Protein AF-A0A0D2NID3-F1 (afdb_monomer)

Mean predicted aligned error: 8.05 Å

Radius of gyration: 22.93 Å; Cα contacts (8 Å, |Δi|>4): 732; chains: 1; bounding box: 63×43×61 Å

Secondary structure (DSSP, 8-state):
-EEEEEET--HHHHHHHHHS--TTEEEEEEE-----TT-SS-HHHHHTT-GGGGG-SEEEEES-EE-TTTTHHHHHH--TT--EEEEESPEETTS-------S-------S-TT-TT-PPPPPPPPPP-SSPPPP---TT--EEEEES-SS--HHHHHHHHHHHHS------------TT-----------EEEEE--EETTEEPPHHHHHHHHHHHHHS--TT--EEEE-SS--HHHHHHHHH-TTGGG--EEE--S-TTTT-SS--HHHHHHHHS--TT--EEE-TT-TT--HHHHHHHHT-TTGGG-SEEE-TT--HHHHHHHHTSHHHHHHHHTS--EEE--

Foldseek 3Di:
DDEDEDEQQELVNLLLVLLDDPQPYAYYAYEQPDPPLPDPDFSLLNNLSRPNQLRHQEYAAENGAAELCRCLSLQVNANANHAYYHYYQYHHSPDPPDDPPPDDDPDDDDDPPVRPDGDRDDDDDDDDPDDDRQQRAHQNHAYDHDENAQNQALVNVCSPCVNQQDFPPPPCPDDDDDPPCPPPGPHRNHAEDAAYNHAHPNAFHALVSVLVSLQSQLNGRNQNHAYDAHETNDALSSLQSLLNRPNQLNHAEYHHEHAQRYQQPVDCVSLLSNLPRNVVNYAEYHHALNQRRALSSLLSNLNRPCLLRHLEYEQENYHPSSVVNSCVHPSVVSNVVVVRYDYHYD

Nearest PDB structures (foldseek):
  8iai-assembly1_Y  TM=4.877E-01  e=8.163E-03  Sus scrofa
  3ogm-assembly8_H  TM=2.886E-01  e=1.554E-04  Arabidopsis thaliana
  8f8t-assembly1_T  TM=5.006E-01  e=1.042E-01  Homo sapiens
  3v44-assembly1_A  TM=4.118E-01  e=2.136E-02  Danio rerio
  4pki-assembly1_G  TM=5.460E-01  e=1.002E+00  Homo sapiens

pLDDT: mean 83.17, std 18.06, range [33.69, 98.5]

Structure (mmCIF, N/CA/C/O backbone):
data_AF-A0A0D2NID3-F1
#
_entry.id   AF-A0A0D2NID3-F1
#
loop_
_atom_site.group_PDB
_atom_site.id
_atom_site.type_symbol
_atom_site.label_atom_id
_atom_site.label_alt_id
_atom_site.label_comp_id
_atom_site.label_asym_id
_atom_site.label_entity_id
_atom_site.label_seq_id
_atom_site.pdbx_PDB_ins_code
_atom_site.Cartn_x
_atom_site.Cartn_y
_atom_site.Cartn_z
_atom_site.occupancy
_atom_site.B_iso_or_equiv
_atom_site.auth_seq_id
_atom_site.auth_comp_id
_atom_site.auth_asym_id
_atom_site.auth_atom_id
_atom_site.pdbx_PDB_model_num
ATOM 1 N N . MET A 1 1 ? -16.371 -15.429 16.703 1.00 70.19 1 MET A N 1
ATOM 2 C CA . MET A 1 1 ? -15.833 -14.211 16.074 1.00 70.19 1 MET A CA 1
ATOM 3 C C . MET A 1 1 ? -17.017 -13.513 15.429 1.00 70.19 1 MET A C 1
ATOM 5 O O . MET A 1 1 ? -17.643 -14.131 14.578 1.00 70.19 1 MET A O 1
ATOM 9 N N . GLN A 1 2 ? -17.439 -12.353 15.937 1.00 91.38 2 GLN A N 1
ATOM 10 C CA . GLN A 1 2 ? -18.594 -11.637 15.389 1.00 91.38 2 GLN A CA 1
ATOM 11 C C . GLN A 1 2 ? -18.098 -10.499 14.495 1.00 91.38 2 GLN A C 1
ATOM 13 O O . GLN A 1 2 ? -17.212 -9.739 14.894 1.00 91.38 2 GLN A O 1
ATOM 18 N N . GLU A 1 3 ? -18.669 -10.406 13.297 1.00 95.25 3 GLU A N 1
ATOM 19 C CA . GLU A 1 3 ? -18.428 -9.323 12.344 1.00 95.25 3 GLU A CA 1
ATOM 20 C C . GLU A 1 3 ? -19.670 -8.436 12.277 1.00 95.25 3 GLU A C 1
ATOM 22 O O . GLU A 1 3 ? -20.796 -8.940 12.274 1.00 95.25 3 GLU A O 1
ATOM 27 N N . LEU A 1 4 ? -19.469 -7.121 12.232 1.00 95.00 4 LEU A N 1
ATOM 28 C CA . LEU A 1 4 ? -20.547 -6.151 12.089 1.00 95.00 4 LEU A CA 1
ATOM 29 C C . LEU A 1 4 ? -20.204 -5.173 10.969 1.00 95.00 4 LEU A C 1
ATOM 31 O O . LEU A 1 4 ? -19.210 -4.453 11.053 1.00 95.00 4 LEU A O 1
ATOM 35 N N . ALA A 1 5 ? -21.041 -5.148 9.935 1.00 95.56 5 ALA A N 1
ATOM 36 C CA . ALA A 1 5 ? -20.947 -4.205 8.829 1.00 95.56 5 ALA A CA 1
ATOM 37 C C . ALA A 1 5 ? -22.127 -3.233 8.889 1.00 95.56 5 ALA A C 1
ATOM 39 O O . ALA A 1 5 ? -23.284 -3.652 8.917 1.00 95.56 5 ALA A O 1
ATOM 40 N N . LEU A 1 6 ? -21.828 -1.937 8.929 1.00 92.38 6 LEU A N 1
ATOM 41 C CA . LEU A 1 6 ? -22.805 -0.870 9.129 1.00 92.38 6 LEU A CA 1
ATOM 42 C C . LEU A 1 6 ? -22.713 0.140 7.982 1.00 92.38 6 LEU A C 1
ATOM 44 O O . LEU A 1 6 ? -21.928 1.094 8.051 1.00 92.38 6 LEU A O 1
ATOM 48 N N . PRO A 1 7 ? -23.489 -0.064 6.904 1.00 92.25 7 PRO A N 1
ATOM 49 C CA . PRO A 1 7 ? -23.600 0.921 5.845 1.00 92.25 7 PRO A CA 1
ATOM 50 C C . PRO A 1 7 ? -24.470 2.099 6.288 1.00 92.25 7 PRO A C 1
ATOM 52 O O . PRO A 1 7 ? -25.514 1.913 6.908 1.00 92.25 7 PRO A O 1
ATOM 55 N N . ASN A 1 8 ? -24.077 3.311 5.898 1.00 89.19 8 ASN A N 1
ATOM 56 C CA . ASN A 1 8 ? -24.834 4.548 6.111 1.00 89.19 8 ASN A CA 1
ATOM 57 C C . ASN A 1 8 ? -25.148 4.862 7.586 1.00 89.19 8 ASN A C 1
ATOM 59 O O . ASN A 1 8 ? -26.200 5.432 7.870 1.00 89.19 8 ASN A O 1
ATOM 63 N N . LEU A 1 9 ? -24.243 4.516 8.509 1.00 89.56 9 LEU A N 1
ATOM 64 C CA . LEU A 1 9 ? -24.408 4.820 9.933 1.00 89.56 9 LEU A CA 1
ATOM 65 C C . LEU A 1 9 ? -24.638 6.326 10.134 1.00 89.56 9 LEU A C 1
ATOM 67 O O . LEU A 1 9 ? -23.860 7.143 9.634 1.00 89.56 9 LEU A O 1
ATOM 71 N N . THR A 1 10 ? -25.699 6.698 10.847 1.00 88.62 10 THR A N 1
ATOM 72 C CA . THR A 1 10 ? -25.921 8.090 11.257 1.00 88.62 10 THR A CA 1
ATOM 73 C C . THR A 1 10 ? -25.175 8.391 12.566 1.00 88.62 10 THR A C 1
ATOM 75 O O . THR A 1 10 ? -24.749 7.463 13.256 1.00 88.62 10 THR A O 1
ATOM 78 N N . PRO A 1 11 ? -24.983 9.669 12.942 1.00 87.25 11 PRO A N 1
ATOM 79 C CA . PRO A 1 11 ? -24.431 10.014 14.254 1.00 87.25 11 PRO A CA 1
ATOM 80 C C . PRO A 1 11 ? -25.217 9.399 15.424 1.00 87.25 11 PRO A C 1
ATOM 82 O O . PRO A 1 11 ? -24.606 8.828 16.323 1.00 87.25 11 PRO A O 1
ATOM 85 N N . ASP A 1 12 ? -26.551 9.419 15.367 1.00 88.44 12 ASP A N 1
ATOM 86 C CA . ASP A 1 12 ? -27.414 8.863 16.419 1.00 88.44 12 ASP A CA 1
ATOM 87 C C . ASP A 1 12 ? -27.266 7.330 16.524 1.00 88.44 12 ASP A C 1
ATOM 89 O O . ASP A 1 12 ? -27.227 6.761 17.622 1.00 88.44 12 ASP A O 1
ATOM 93 N N . ASP A 1 13 ? -27.108 6.645 15.384 1.00 91.00 13 ASP A N 1
ATOM 94 C CA . ASP A 1 13 ? -26.799 5.211 15.367 1.00 91.00 13 ASP A CA 1
ATOM 95 C C . ASP A 1 13 ? -25.408 4.933 15.950 1.00 91.00 13 ASP A C 1
ATOM 97 O O . ASP A 1 13 ? -25.215 3.927 16.629 1.00 91.00 13 ASP A O 1
ATOM 101 N N . ALA A 1 14 ? -24.429 5.809 15.699 1.00 90.75 14 ALA A N 1
ATOM 102 C CA . ALA A 1 14 ? -23.076 5.671 16.228 1.00 90.75 14 ALA A CA 1
ATOM 103 C C . ALA A 1 14 ? -23.031 5.845 17.752 1.00 90.75 14 ALA A C 1
ATOM 105 O O . ALA A 1 14 ? -22.338 5.079 18.420 1.00 90.75 14 ALA A O 1
ATOM 106 N N . GLU A 1 15 ? -23.789 6.794 18.307 1.00 90.88 15 GLU A N 1
ATOM 107 C CA . GLU A 1 15 ? -23.961 6.936 19.760 1.00 90.88 15 GLU A CA 1
ATOM 108 C C . GLU A 1 15 ? -24.624 5.696 20.363 1.00 90.88 15 GLU A C 1
ATOM 110 O O . GLU A 1 15 ? -24.127 5.126 21.337 1.00 90.88 15 GLU A O 1
ATOM 115 N N . SER A 1 16 ? -25.705 5.228 19.734 1.00 92.62 16 SER A N 1
ATOM 116 C CA . SER A 1 16 ? -26.412 4.018 20.157 1.00 92.62 16 SER A CA 1
ATOM 117 C C . SER A 1 16 ? -25.491 2.797 20.122 1.00 92.62 16 SER A C 1
ATOM 119 O O . SER A 1 16 ? -25.448 2.022 21.076 1.00 92.62 16 SER A O 1
ATOM 121 N N . LEU A 1 17 ? -24.698 2.650 19.059 1.00 93.38 17 LEU A N 1
ATOM 122 C CA . LEU A 1 17 ? -23.723 1.576 18.894 1.00 93.38 17 LEU A CA 1
ATOM 123 C C . LEU A 1 17 ? -22.599 1.652 19.935 1.00 93.38 17 LEU A C 1
ATOM 125 O O . LEU A 1 17 ? -22.194 0.623 20.478 1.00 93.38 17 LEU A O 1
ATOM 129 N N . ALA A 1 18 ? -22.103 2.854 20.234 1.00 93.25 18 ALA A N 1
ATOM 130 C CA . ALA A 1 18 ? -21.072 3.058 21.247 1.00 93.25 18 ALA A CA 1
ATOM 131 C C . ALA A 1 18 ? -21.560 2.668 22.652 1.00 93.25 18 ALA A C 1
ATOM 133 O O . ALA A 1 18 ? -20.775 2.157 23.454 1.00 93.25 18 ALA A O 1
ATOM 134 N N . ALA A 1 19 ? -22.857 2.844 22.927 1.00 93.81 19 ALA A N 1
ATOM 135 C CA . ALA A 1 19 ? -23.488 2.448 24.183 1.00 93.81 19 ALA A CA 1
ATOM 136 C C . ALA A 1 19 ? -23.680 0.925 24.328 1.00 93.81 19 ALA A C 1
ATOM 138 O O . ALA A 1 19 ? -23.801 0.423 25.450 1.00 93.81 19 ALA A O 1
ATOM 139 N N . LEU A 1 20 ? -23.707 0.169 23.222 1.00 93.75 20 LEU A N 1
ATOM 140 C CA . LEU A 1 20 ? -23.895 -1.280 23.273 1.00 93.75 20 LEU A CA 1
ATOM 141 C C . LEU A 1 20 ? -22.697 -1.995 23.899 1.00 93.75 20 LEU A C 1
ATOM 143 O O . LEU A 1 20 ? -21.536 -1.679 23.649 1.00 93.75 20 LEU A O 1
ATOM 147 N N . GLN A 1 21 ? -22.984 -3.056 24.650 1.00 93.50 21 GLN A N 1
ATOM 148 C CA . GLN A 1 21 ? -21.977 -4.013 25.094 1.00 93.50 21 GLN A CA 1
ATOM 149 C C . GLN A 1 21 ? -21.837 -5.110 24.040 1.00 93.50 21 GLN A C 1
ATOM 151 O O . GLN A 1 21 ? -22.650 -6.030 23.978 1.00 93.50 21 GLN A O 1
ATOM 156 N N . LEU A 1 22 ? -20.793 -5.018 23.215 1.00 93.81 22 LEU A N 1
ATOM 157 C CA . LEU A 1 22 ? -20.490 -5.981 22.152 1.00 93.81 22 LEU A CA 1
ATOM 158 C C . LEU A 1 22 ? -19.197 -6.757 22.476 1.00 93.81 22 LEU A C 1
ATOM 160 O O . LEU A 1 22 ? -18.183 -6.585 21.801 1.00 93.81 22 LEU A O 1
ATOM 164 N N . PRO A 1 23 ? -19.174 -7.604 23.526 1.00 91.06 23 PRO A N 1
ATOM 165 C CA . PRO A 1 23 ? -17.935 -8.184 24.055 1.00 91.06 23 PRO A CA 1
ATOM 166 C C . PRO A 1 23 ? -17.228 -9.157 23.104 1.00 91.06 23 PRO A C 1
ATOM 168 O O . PRO A 1 23 ? -16.052 -9.444 23.328 1.00 91.06 23 PRO A O 1
ATOM 171 N N . VAL A 1 24 ? -17.939 -9.669 22.095 1.00 93.44 24 VAL A N 1
ATOM 172 C CA . VAL A 1 24 ? -17.463 -10.660 21.114 1.00 93.44 24 VAL A CA 1
ATOM 173 C C . VAL A 1 24 ? -17.208 -10.063 19.723 1.00 93.44 24 VAL A C 1
ATOM 175 O O . VAL A 1 24 ? -16.857 -10.804 18.799 1.00 93.44 24 VAL A O 1
ATOM 178 N N . LEU A 1 25 ? -17.400 -8.747 19.559 1.00 96.25 25 LEU A N 1
ATOM 179 C CA . LEU A 1 25 ? -17.157 -8.062 18.295 1.00 96.25 25 LEU A CA 1
ATOM 180 C C . LEU A 1 25 ? -15.651 -7.948 18.053 1.00 96.25 25 LEU A C 1
ATOM 182 O O . LEU A 1 25 ? -14.931 -7.328 18.831 1.00 96.25 25 LEU A O 1
ATOM 186 N N . SER A 1 26 ? -15.189 -8.548 16.963 1.00 96.88 26 SER A N 1
ATOM 187 C CA . SER A 1 26 ? -13.773 -8.568 16.578 1.00 96.88 26 SER A CA 1
ATOM 188 C C . SER A 1 26 ? -13.507 -7.806 15.287 1.00 96.88 26 SER A C 1
ATOM 190 O O . SER A 1 26 ? -12.376 -7.387 15.059 1.00 96.88 26 SER A O 1
ATOM 192 N N . LYS A 1 27 ? -14.526 -7.626 14.442 1.00 97.62 27 LYS A N 1
ATOM 193 C CA . LYS A 1 27 ? -14.409 -6.926 13.165 1.00 97.62 27 LYS A CA 1
ATOM 194 C C . LYS A 1 27 ? -15.548 -5.936 12.992 1.00 97.62 27 LYS A C 1
ATOM 196 O O . LYS A 1 27 ? -16.714 -6.312 13.112 1.00 97.62 27 LYS A O 1
ATOM 201 N N . LEU A 1 28 ? -15.192 -4.694 12.694 1.00 96.50 28 LEU A N 1
ATOM 202 C CA . LEU A 1 28 ? -16.134 -3.618 12.419 1.00 96.50 28 LEU A CA 1
ATOM 203 C C . LEU A 1 28 ? -15.858 -3.035 11.036 1.00 96.50 28 LEU A C 1
ATOM 205 O O . LEU A 1 28 ? -14.744 -2.597 10.755 1.00 96.50 28 LEU A O 1
ATOM 209 N N . GLU A 1 29 ? -16.889 -2.983 10.202 1.00 96.31 29 GLU A N 1
ATOM 210 C CA . GLU A 1 29 ? -16.853 -2.309 8.910 1.00 96.31 29 GLU A CA 1
ATOM 211 C C . GLU A 1 29 ? -17.848 -1.149 8.894 1.00 96.31 29 GLU A C 1
ATOM 213 O O . GLU A 1 29 ? -19.059 -1.328 9.023 1.00 96.31 29 GLU A O 1
ATOM 218 N N . LEU A 1 30 ? -17.319 0.056 8.723 1.00 94.12 30 LEU A N 1
ATOM 219 C CA . LEU A 1 30 ? -18.069 1.290 8.566 1.00 94.12 30 LEU A CA 1
ATOM 220 C C . LEU A 1 30 ? -18.007 1.686 7.097 1.00 94.12 30 LEU A C 1
ATOM 222 O O . LEU A 1 30 ? -16.918 1.924 6.571 1.00 94.12 30 LEU A O 1
ATOM 226 N N . SER A 1 31 ? -19.159 1.773 6.434 1.00 92.38 31 SER A N 1
ATOM 227 C CA . SER A 1 31 ? -19.210 2.198 5.035 1.00 92.38 31 SER A CA 1
ATOM 228 C C . SER A 1 31 ? -20.175 3.357 4.812 1.00 92.38 31 SER A C 1
ATOM 230 O O . SER A 1 31 ? -21.283 3.377 5.346 1.00 92.38 31 SER A O 1
ATOM 232 N N . ARG A 1 32 ? -19.749 4.337 4.005 1.00 86.88 32 ARG A N 1
ATOM 233 C CA . ARG A 1 32 ? -20.560 5.486 3.561 1.00 86.88 32 ARG A CA 1
ATOM 234 C C . ARG A 1 32 ? -21.268 6.202 4.707 1.00 86.88 32 ARG A C 1
ATOM 236 O O . ARG A 1 32 ? -22.436 6.569 4.603 1.00 86.88 32 ARG A O 1
ATOM 243 N N . VAL A 1 33 ? -20.561 6.384 5.816 1.00 79.00 33 VAL A N 1
ATOM 244 C CA . VAL A 1 33 ? -21.083 7.098 6.977 1.00 79.00 33 VAL A CA 1
ATOM 245 C C . VAL A 1 33 ? -21.345 8.544 6.569 1.00 79.00 33 VAL A C 1
ATOM 247 O O . VAL A 1 33 ? -20.418 9.341 6.379 1.00 79.00 33 VAL A O 1
ATOM 250 N N . ARG A 1 34 ? -22.625 8.867 6.364 1.00 68.38 34 ARG A N 1
ATOM 251 C CA . ARG A 1 34 ? -23.048 10.185 5.904 1.00 68.38 34 ARG A CA 1
ATOM 252 C C . ARG A 1 34 ? -22.861 11.153 7.062 1.00 68.38 34 ARG A C 1
ATOM 254 O O . ARG A 1 34 ? -23.612 11.129 8.032 1.00 68.38 34 ARG A O 1
ATOM 261 N N . HIS A 1 35 ? -21.887 12.049 6.940 1.00 65.56 35 HIS A N 1
ATOM 262 C CA . HIS A 1 35 ? -21.875 13.231 7.787 1.00 65.56 35 HIS A CA 1
ATOM 263 C C . HIS A 1 35 ? -23.112 14.061 7.444 1.00 65.56 35 HIS A C 1
ATOM 265 O O . HIS A 1 35 ? -23.203 14.662 6.369 1.00 65.56 35 HIS A O 1
ATOM 271 N N . ALA A 1 36 ? -24.078 14.111 8.358 1.00 55.97 36 ALA A N 1
ATOM 272 C CA . ALA A 1 36 ? -25.057 15.179 8.327 1.00 55.97 36 ALA A CA 1
ATOM 273 C C . ALA A 1 36 ? -24.267 16.492 8.446 1.00 55.97 36 ALA A C 1
ATOM 275 O O . ALA A 1 36 ? -23.468 16.651 9.368 1.00 55.97 36 ALA A O 1
ATOM 276 N N . ARG A 1 37 ? -24.458 17.409 7.484 1.00 56.94 37 ARG A N 1
ATOM 277 C CA . ARG A 1 37 ? -23.687 18.661 7.288 1.00 56.94 37 ARG A CA 1
ATOM 278 C C . ARG A 1 37 ? -23.521 19.545 8.537 1.00 56.94 37 ARG A C 1
ATOM 280 O O . ARG A 1 37 ? -22.783 20.522 8.489 1.00 56.94 37 ARG A O 1
ATOM 287 N N . TYR A 1 38 ? -24.219 19.228 9.620 1.00 54.59 38 TYR A N 1
ATOM 288 C CA . TYR A 1 38 ? -24.315 20.010 10.843 1.00 54.59 38 TYR A CA 1
ATOM 289 C C . TYR A 1 38 ? -23.619 19.375 12.055 1.00 54.59 38 TYR A C 1
ATOM 291 O O . TYR A 1 38 ? -23.501 20.042 13.081 1.00 54.59 38 TYR A O 1
ATOM 299 N N . TYR A 1 39 ? -23.127 18.136 11.962 1.00 59.25 39 TYR A N 1
ATOM 300 C CA . TYR A 1 39 ? -22.452 17.494 13.092 1.00 59.25 39 TYR A CA 1
ATOM 301 C C . TYR A 1 39 ? -20.966 17.838 13.102 1.00 59.25 39 TYR A C 1
ATOM 303 O O . TYR A 1 39 ? -20.235 17.563 12.148 1.00 59.25 39 TYR A O 1
ATOM 311 N N . LYS A 1 40 ? -20.538 18.461 14.205 1.00 66.69 40 LYS A N 1
ATOM 312 C CA . LYS A 1 40 ? -19.135 18.799 14.480 1.00 66.69 40 LYS A CA 1
ATOM 313 C C . LYS A 1 40 ? -18.284 17.567 14.780 1.00 66.69 40 LYS A C 1
ATOM 315 O O . LYS A 1 40 ? -17.073 17.623 14.587 1.00 66.69 40 LYS A O 1
ATOM 320 N N . ASP A 1 41 ? -18.909 16.482 15.225 1.00 68.62 41 ASP A N 1
ATOM 321 C CA . ASP A 1 41 ? -18.220 15.261 15.619 1.00 68.62 41 ASP A CA 1
ATOM 322 C C . ASP A 1 41 ? -18.307 14.207 14.523 1.00 68.62 41 ASP A C 1
ATOM 324 O O . ASP A 1 41 ? -19.363 13.979 13.930 1.00 68.62 41 ASP A O 1
ATOM 328 N N . SER A 1 42 ? -17.172 13.572 14.227 1.00 79.00 42 SER A N 1
ATOM 329 C CA . SER A 1 42 ? -17.166 12.400 13.364 1.00 79.00 42 SER A CA 1
ATOM 330 C C . SER A 1 42 ? -17.754 11.210 14.086 1.00 79.00 42 SER A C 1
ATOM 332 O O . SER A 1 42 ? -17.578 11.043 15.289 1.00 79.00 42 SER A O 1
ATOM 334 N N . VAL A 1 43 ? -18.376 10.313 13.329 1.00 84.75 43 VAL A N 1
ATOM 335 C CA . VAL A 1 43 ? -18.775 8.999 13.845 1.00 84.75 43 VAL A CA 1
ATOM 336 C C . VAL A 1 43 ? -17.602 8.281 14.508 1.00 84.75 43 VAL A C 1
ATOM 338 O O . VAL A 1 43 ? -17.787 7.670 15.551 1.00 84.75 43 VAL A O 1
ATOM 341 N N . LEU A 1 44 ? -16.374 8.427 13.994 1.00 85.81 44 LEU A N 1
ATOM 342 C CA . LEU A 1 44 ? -15.196 7.910 14.694 1.00 85.81 44 LEU A CA 1
ATOM 343 C C . LEU A 1 44 ? -15.034 8.510 16.094 1.00 85.81 44 LEU A C 1
ATOM 345 O O . LEU A 1 44 ? -14.778 7.756 17.023 1.00 85.81 44 LEU A O 1
ATOM 349 N N . ARG A 1 45 ? -15.218 9.825 16.277 1.00 87.69 45 ARG A N 1
ATOM 350 C CA . ARG A 1 45 ? -15.173 10.469 17.604 1.00 87.69 45 ARG A CA 1
ATOM 351 C C . ARG A 1 45 ? -16.269 9.987 18.557 1.00 87.69 45 ARG A C 1
ATOM 353 O O . ARG A 1 45 ? -16.055 9.989 19.763 1.00 87.69 45 ARG A O 1
ATOM 360 N N . LEU A 1 46 ? -17.412 9.551 18.041 1.00 88.50 46 LEU A N 1
ATOM 361 C CA . LEU A 1 46 ? -18.460 8.948 18.866 1.00 88.50 46 LEU A CA 1
ATOM 362 C C . LEU A 1 46 ? -18.074 7.514 19.257 1.00 88.50 46 LEU A C 1
ATOM 364 O O . LEU A 1 46 ? -18.116 7.146 20.432 1.00 88.50 46 LEU A O 1
ATOM 368 N N . LEU A 1 47 ? -17.590 6.727 18.293 1.00 90.75 47 LEU A N 1
ATOM 369 C CA . LEU A 1 47 ? -17.221 5.323 18.493 1.00 90.75 47 LEU A CA 1
ATOM 370 C C . LEU A 1 47 ? -15.980 5.118 19.364 1.00 90.75 47 LEU A C 1
ATOM 372 O O . LEU A 1 47 ? -15.860 4.077 20.001 1.00 90.75 47 LEU A O 1
ATOM 376 N N . VAL A 1 48 ? -15.069 6.089 19.450 1.00 90.94 48 VAL A N 1
ATOM 377 C CA . VAL A 1 48 ? -13.891 5.995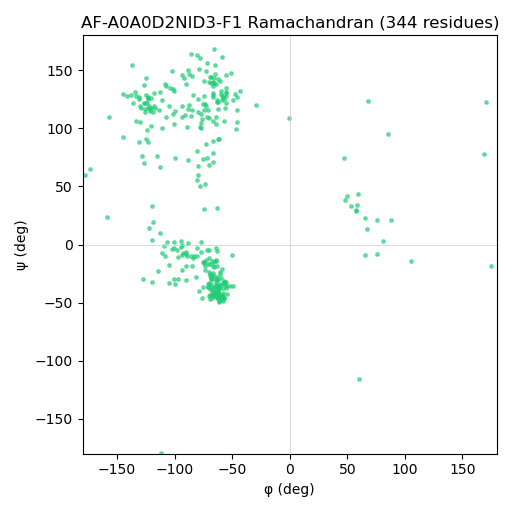 20.337 1.00 90.94 48 VAL A CA 1
ATOM 378 C C . VAL A 1 48 ? -14.251 5.918 21.822 1.00 90.94 48 VAL A C 1
ATOM 380 O O . VAL A 1 48 ? -13.442 5.456 22.622 1.00 90.94 48 VAL A O 1
ATOM 383 N N . SER A 1 49 ? -15.471 6.308 22.201 1.00 90.62 49 SER A N 1
ATOM 384 C CA . SER A 1 49 ? -15.977 6.120 23.566 1.00 90.62 49 SER A CA 1
ATOM 385 C C . SER A 1 49 ? -16.366 4.667 23.876 1.00 90.62 49 SER A C 1
ATOM 387 O O . SER A 1 49 ? -16.514 4.304 25.044 1.00 90.62 49 SER A O 1
ATOM 389 N N . ALA A 1 50 ? -16.501 3.819 22.852 1.00 93.75 50 ALA A N 1
ATOM 390 C CA . ALA A 1 50 ? -17.013 2.469 22.989 1.00 93.75 50 ALA A CA 1
ATOM 391 C C . ALA A 1 50 ? -15.967 1.515 23.610 1.00 93.75 50 ALA A C 1
ATOM 393 O O . ALA A 1 50 ? -14.908 1.283 23.016 1.00 93.75 50 ALA A O 1
ATOM 394 N N . PRO A 1 51 ? -16.244 0.875 24.766 1.00 93.44 51 PRO A N 1
ATOM 395 C CA . PRO A 1 51 ? -15.270 0.006 25.437 1.00 93.44 51 PRO A CA 1
ATOM 396 C C . PRO A 1 51 ? -14.847 -1.212 24.607 1.00 93.44 51 PRO A C 1
ATOM 398 O O . PRO A 1 51 ? -13.726 -1.707 24.741 1.00 93.44 51 PRO A O 1
ATOM 401 N N . TRP A 1 52 ? -15.742 -1.702 23.745 1.00 95.19 52 TRP A N 1
ATOM 402 C CA . TRP A 1 52 ? -15.489 -2.853 22.880 1.00 95.19 52 TRP A CA 1
ATOM 403 C C . TRP A 1 52 ? -14.497 -2.548 21.748 1.00 95.19 52 TRP A C 1
ATOM 405 O O . TRP A 1 52 ? -13.906 -3.483 21.214 1.00 95.19 52 TRP A O 1
ATOM 415 N N . LEU A 1 53 ? -14.226 -1.273 21.432 1.00 95.31 53 LEU A N 1
ATOM 416 C CA . LEU A 1 53 ? -13.286 -0.891 20.370 1.00 95.31 53 LEU A CA 1
ATOM 417 C C . LEU A 1 53 ? -11.863 -1.406 20.650 1.00 95.31 53 LEU A C 1
ATOM 419 O O . LEU A 1 53 ? -11.168 -1.841 19.738 1.00 95.31 53 LEU A O 1
ATOM 423 N N . LYS A 1 54 ? -11.465 -1.469 21.929 1.00 95.06 54 LYS A N 1
ATOM 424 C CA . LYS A 1 54 ? -10.161 -2.000 22.376 1.00 95.06 54 LYS A CA 1
ATOM 425 C C . LYS A 1 54 ? -9.963 -3.492 22.085 1.00 95.06 54 LYS A C 1
ATOM 427 O O . LYS A 1 54 ? -8.846 -3.988 22.210 1.00 95.06 54 LYS A O 1
ATOM 432 N N . ARG A 1 55 ? -11.041 -4.210 21.750 1.00 95.56 55 ARG A N 1
ATOM 433 C CA . ARG A 1 55 ? -11.041 -5.647 21.441 1.00 95.56 55 ARG A CA 1
ATOM 434 C C . ARG A 1 55 ? -11.123 -5.947 19.945 1.00 95.56 55 ARG A C 1
ATOM 436 O O . ARG A 1 55 ? -11.090 -7.117 19.560 1.00 95.56 55 ARG A O 1
ATOM 443 N N . LEU A 1 56 ? -11.255 -4.918 19.110 1.00 96.88 56 LEU A N 1
ATOM 444 C CA . LEU A 1 56 ? -11.283 -5.101 17.667 1.00 96.88 56 LEU A CA 1
ATOM 445 C C . LEU A 1 56 ? -9.929 -5.594 17.164 1.00 96.88 56 LEU A C 1
ATOM 447 O O . LEU A 1 56 ? -8.889 -5.070 17.547 1.00 96.88 56 LEU A O 1
ATOM 451 N N . HIS A 1 57 ? -9.998 -6.572 16.268 1.00 97.38 57 HIS A N 1
ATOM 452 C CA . HIS A 1 57 ? -8.872 -7.108 15.512 1.00 97.38 57 HIS A CA 1
ATOM 453 C C . HIS A 1 57 ? -8.842 -6.534 14.093 1.00 97.38 57 HIS A C 1
ATOM 455 O O . HIS A 1 57 ? -7.770 -6.358 13.530 1.00 97.38 57 HIS A O 1
ATOM 461 N N . SER A 1 58 ? -10.003 -6.193 13.525 1.00 97.75 58 SER A N 1
ATOM 462 C CA . SER A 1 58 ? -10.106 -5.595 12.192 1.00 97.75 58 SER A CA 1
ATOM 463 C C . SER A 1 58 ? -11.068 -4.407 12.201 1.00 97.75 58 SER A C 1
ATOM 465 O O . SER A 1 58 ? -12.183 -4.488 12.728 1.00 97.75 58 SER A O 1
ATOM 467 N N . LEU A 1 59 ? -10.622 -3.287 11.635 1.00 96.69 59 LEU A N 1
ATOM 468 C CA . LEU A 1 59 ? -11.409 -2.071 11.466 1.00 96.69 59 LEU A CA 1
ATOM 469 C C . LEU A 1 59 ? -11.316 -1.609 10.014 1.00 96.69 59 LEU A C 1
ATOM 471 O O . LEU A 1 59 ? -10.243 -1.238 9.539 1.00 96.69 59 LEU A O 1
ATOM 475 N N . ALA A 1 60 ? -12.456 -1.587 9.331 1.00 96.56 60 ALA A N 1
ATOM 476 C CA . ALA A 1 60 ? -12.583 -1.068 7.980 1.00 96.56 60 ALA A CA 1
ATOM 477 C C . ALA A 1 60 ? -13.445 0.200 7.965 1.00 96.56 60 ALA A C 1
ATOM 479 O O . ALA A 1 60 ? -14.535 0.236 8.529 1.00 96.56 60 ALA A O 1
ATOM 480 N N . ILE A 1 61 ? -12.954 1.247 7.310 1.00 94.25 61 ILE A N 1
ATOM 481 C CA . ILE A 1 61 ? -13.582 2.562 7.189 1.00 94.25 61 ILE A CA 1
ATOM 482 C C . ILE A 1 61 ? -13.573 2.918 5.703 1.00 94.25 61 ILE A C 1
ATOM 484 O O . ILE A 1 61 ? -12.529 3.243 5.149 1.00 94.25 61 ILE A O 1
ATOM 488 N N . THR A 1 62 ? -14.721 2.833 5.037 1.00 93.75 62 THR A N 1
ATOM 489 C CA . THR A 1 62 ? -14.821 3.023 3.582 1.00 93.75 62 THR A CA 1
ATOM 490 C C . THR A 1 62 ? -15.810 4.126 3.239 1.00 93.75 62 THR A C 1
ATOM 492 O O . THR A 1 62 ? -16.966 4.066 3.648 1.00 93.75 62 THR A O 1
ATOM 495 N N . GLY A 1 63 ? -15.412 5.125 2.453 1.00 89.06 63 GLY A N 1
ATOM 496 C CA . GLY A 1 63 ? -16.335 6.187 2.035 1.00 89.06 63 GLY A CA 1
ATOM 497 C C . GLY A 1 63 ? -16.825 7.052 3.201 1.00 89.06 63 GLY A C 1
ATOM 498 O O . GLY A 1 63 ? -17.916 7.619 3.137 1.00 89.06 63 GLY A O 1
ATOM 499 N N . CYS A 1 64 ? -16.081 7.091 4.308 1.00 88.31 64 CYS A N 1
ATOM 500 C CA . CYS A 1 64 ? -16.431 7.887 5.478 1.00 88.31 64 CYS A CA 1
ATOM 501 C C . CYS A 1 64 ? -15.774 9.262 5.380 1.00 88.31 64 CYS A C 1
ATOM 503 O O . CYS A 1 64 ? -14.630 9.399 4.946 1.00 88.31 64 CYS A O 1
ATOM 505 N N . VAL A 1 65 ? -16.480 10.297 5.827 1.00 86.19 65 VAL A N 1
ATOM 506 C CA . VAL A 1 65 ? -15.874 11.623 5.949 1.00 86.19 65 VAL A CA 1
ATOM 507 C C . VAL A 1 65 ? -15.057 11.654 7.235 1.00 86.19 65 VAL A C 1
ATOM 509 O O . VAL A 1 65 ? -15.608 11.556 8.331 1.00 86.19 65 VAL A O 1
ATOM 512 N N . LEU A 1 66 ? -13.738 11.772 7.098 1.00 85.50 66 LEU A N 1
ATOM 513 C CA . LEU A 1 66 ? -12.847 11.978 8.232 1.00 85.50 66 LEU A CA 1
ATOM 514 C C . LEU A 1 66 ? -12.692 13.483 8.468 1.00 85.50 66 LEU A C 1
ATOM 516 O O . LEU A 1 66 ? -12.587 14.281 7.529 1.00 85.50 66 LEU A O 1
ATOM 520 N N . LEU A 1 67 ? -12.718 13.873 9.740 1.00 83.44 67 LEU A N 1
ATOM 521 C CA . LEU A 1 67 ? -12.457 15.247 10.157 1.00 83.44 67 LEU A CA 1
ATOM 522 C C . LEU A 1 67 ? -10.991 15.630 9.857 1.00 83.44 67 LEU A C 1
ATOM 524 O O . LEU A 1 67 ? -10.180 14.759 9.531 1.00 83.44 67 LEU A O 1
ATOM 528 N N . PRO A 1 68 ? -10.612 16.921 9.946 1.00 80.38 68 PRO A N 1
ATOM 529 C CA . PRO A 1 68 ? -9.241 17.362 9.669 1.00 80.38 68 PRO A CA 1
ATOM 530 C C . PRO A 1 68 ? -8.158 16.714 10.544 1.00 80.38 68 PRO A C 1
ATOM 532 O O . PRO A 1 68 ? -6.996 16.706 10.155 1.00 80.38 68 PRO A O 1
ATOM 535 N N . ASP A 1 69 ? -8.531 16.185 11.711 1.00 79.56 69 ASP A N 1
ATOM 536 C CA . ASP A 1 69 ? -7.684 15.394 12.609 1.00 79.56 69 ASP A CA 1
ATOM 537 C C . ASP A 1 69 ? -7.549 13.918 12.178 1.00 79.56 69 ASP A C 1
ATOM 539 O O . ASP A 1 69 ? -6.783 13.162 12.776 1.00 79.56 69 ASP A O 1
ATOM 543 N N . GLY A 1 70 ? -8.241 13.509 11.113 1.00 84.75 70 GLY A N 1
ATOM 544 C CA . GLY A 1 70 ? -8.070 12.230 10.436 1.00 84.75 70 GLY A CA 1
ATOM 545 C C . GLY A 1 70 ? -8.329 11.041 11.356 1.00 84.75 70 GLY A C 1
ATOM 546 O O . GLY A 1 70 ? -9.444 10.830 11.833 1.00 84.75 70 GLY A O 1
ATOM 547 N N . LEU A 1 71 ? -7.278 10.252 11.585 1.00 88.19 71 LEU A N 1
ATOM 548 C CA . LEU A 1 71 ? -7.298 9.059 12.437 1.00 88.19 71 LEU A CA 1
ATOM 549 C C . LEU A 1 71 ? -6.859 9.342 13.882 1.00 88.19 71 LEU A C 1
ATOM 551 O O . LEU A 1 71 ? -6.809 8.417 14.690 1.00 88.19 71 LEU A O 1
ATOM 555 N N . ALA A 1 72 ? -6.567 10.599 14.239 1.00 86.88 72 ALA A N 1
ATOM 556 C CA . ALA A 1 72 ? -6.133 10.959 15.589 1.00 86.88 72 ALA A CA 1
ATOM 557 C C . ALA A 1 72 ? -7.089 10.494 16.708 1.00 86.88 72 ALA A C 1
ATOM 559 O O . ALA A 1 72 ? -6.583 10.066 17.745 1.00 86.88 72 ALA A O 1
ATOM 560 N N . PRO A 1 73 ? -8.431 10.480 16.540 1.00 88.38 73 PRO A N 1
ATOM 561 C CA . PRO A 1 73 ? -9.321 9.942 17.569 1.00 88.38 73 PRO A CA 1
ATOM 562 C C . PRO A 1 73 ? -9.028 8.482 17.940 1.00 88.38 73 PRO A C 1
ATOM 564 O O . PRO A 1 73 ? -9.145 8.116 19.107 1.00 88.38 73 PRO A O 1
ATOM 567 N N . LEU A 1 74 ? -8.582 7.653 16.986 1.00 89.94 74 LEU A N 1
ATOM 568 C CA . LEU A 1 74 ? -8.214 6.261 17.268 1.00 89.94 74 LEU A CA 1
ATOM 569 C C . LEU A 1 74 ? -6.988 6.173 18.193 1.00 89.94 74 LEU A C 1
ATOM 571 O O . LEU A 1 74 ? -6.862 5.212 18.952 1.00 89.94 74 LEU A O 1
ATOM 575 N N . ALA A 1 75 ? -6.117 7.191 18.180 1.00 87.19 75 ALA A N 1
ATOM 576 C CA . ALA A 1 75 ? -4.913 7.232 19.013 1.00 87.19 75 ALA A CA 1
ATOM 577 C C . ALA A 1 75 ? -5.241 7.411 20.488 1.00 87.19 75 ALA A C 1
ATOM 579 O O . ALA A 1 75 ? -4.577 6.825 21.337 1.00 87.19 75 ALA A O 1
ATOM 580 N N . ALA A 1 76 ? -6.311 8.148 20.789 1.00 86.69 76 ALA A N 1
ATOM 581 C CA . ALA A 1 76 ? -6.754 8.367 22.159 1.00 86.69 76 ALA A CA 1
ATOM 582 C C . ALA A 1 76 ? -7.293 7.089 22.825 1.00 86.69 76 ALA A C 1
ATOM 584 O O . ALA A 1 76 ? -7.201 6.948 24.043 1.00 86.69 76 ALA A O 1
ATOM 585 N N . VAL A 1 77 ? -7.853 6.154 22.050 1.00 89.94 77 VAL A N 1
ATOM 586 C CA . VAL A 1 77 ? -8.420 4.910 22.602 1.00 89.94 77 VAL A CA 1
ATOM 587 C C . VAL A 1 77 ? -7.336 3.896 22.924 1.00 89.94 77 VAL A C 1
ATOM 589 O O . VAL A 1 77 ? -7.426 3.206 23.944 1.00 89.94 77 VAL A O 1
ATOM 592 N N . GLY A 1 78 ? -6.339 3.805 22.041 1.00 89.56 78 GLY A N 1
ATOM 593 C CA . GLY A 1 78 ? -5.436 2.666 21.962 1.00 89.56 78 GLY A CA 1
ATOM 594 C C . GLY A 1 78 ? -6.188 1.424 21.481 1.00 89.56 78 GLY A C 1
ATOM 595 O O . GLY A 1 78 ? -7.175 1.000 22.082 1.00 89.56 78 GLY A O 1
ATOM 596 N N . LEU A 1 79 ? -5.722 0.817 20.393 1.00 94.19 79 LEU A N 1
ATOM 597 C CA . LEU A 1 79 ? -6.326 -0.396 19.840 1.00 94.19 79 LEU A CA 1
ATOM 598 C C . LEU A 1 79 ? -5.301 -1.533 19.950 1.00 94.19 79 LEU A C 1
ATOM 600 O O . LEU A 1 79 ? -4.642 -1.865 18.966 1.00 94.19 79 LEU A O 1
ATOM 604 N N . PRO A 1 80 ? -5.102 -2.092 21.162 1.00 94.94 80 PRO A N 1
ATOM 605 C CA . PRO A 1 80 ? -3.990 -2.999 21.442 1.00 94.94 80 PRO A CA 1
ATOM 606 C C . PRO A 1 80 ? -4.089 -4.322 20.680 1.00 94.94 80 PRO A C 1
ATOM 608 O O . PRO A 1 80 ? -3.066 -4.957 20.455 1.00 94.94 80 PRO A O 1
ATOM 611 N N . LEU A 1 81 ? -5.304 -4.727 20.299 1.00 96.06 81 LEU A N 1
ATOM 612 C CA . LEU A 1 81 ? -5.574 -5.978 19.591 1.00 96.06 81 LEU A CA 1
ATOM 613 C C . LEU A 1 81 ? -5.780 -5.803 18.082 1.00 96.06 81 LEU A C 1
ATOM 615 O O . LEU A 1 81 ? -6.074 -6.781 17.405 1.00 96.06 81 LEU A O 1
ATOM 619 N N . LEU A 1 82 ? -5.650 -4.583 17.550 1.00 96.75 82 LEU A N 1
ATOM 620 C CA . LEU A 1 82 ? -5.938 -4.326 16.143 1.00 96.75 82 LEU A CA 1
ATOM 621 C C . LEU A 1 82 ? -4.819 -4.871 15.254 1.00 96.75 82 LEU A C 1
ATOM 623 O O . LEU A 1 82 ? -3.696 -4.373 15.282 1.00 96.75 82 LEU A O 1
ATOM 627 N N . GLU A 1 83 ? -5.165 -5.856 14.433 1.00 97.19 83 GLU A N 1
ATOM 628 C CA . GLU A 1 83 ? -4.282 -6.494 13.459 1.00 97.19 83 GLU A CA 1
ATOM 629 C C . GLU A 1 83 ? -4.454 -5.910 12.054 1.00 97.19 83 GLU A C 1
ATOM 631 O O . GLU A 1 83 ? -3.501 -5.867 11.278 1.00 97.19 83 GLU A O 1
ATOM 636 N N . GLU A 1 84 ? -5.653 -5.433 11.724 1.00 97.62 84 GLU A N 1
ATOM 637 C CA . GLU A 1 84 ? -5.986 -4.909 10.404 1.00 97.62 84 GLU A CA 1
ATOM 638 C C . GLU A 1 84 ? -6.687 -3.551 10.502 1.00 97.62 84 GLU A C 1
ATOM 640 O O . GLU A 1 84 ? -7.730 -3.403 11.144 1.00 97.62 84 GLU A O 1
ATOM 645 N N . LEU A 1 85 ? -6.132 -2.562 9.802 1.00 96.44 85 LEU A N 1
ATOM 646 C CA . LEU A 1 85 ? -6.747 -1.257 9.606 1.00 96.44 85 LEU A CA 1
ATOM 647 C C . LEU A 1 85 ? -6.879 -0.967 8.114 1.00 96.44 85 LEU A C 1
ATOM 649 O O . LEU A 1 85 ? -5.885 -0.833 7.398 1.00 96.44 85 LEU A O 1
ATOM 653 N N . VAL A 1 86 ? -8.118 -0.824 7.657 1.00 96.62 86 VAL A N 1
ATOM 654 C CA . VAL A 1 86 ? -8.454 -0.516 6.270 1.00 96.62 86 VAL A CA 1
ATOM 655 C C . VAL A 1 86 ? -9.186 0.817 6.225 1.00 96.62 86 VAL A C 1
ATOM 657 O O . VAL A 1 86 ? -10.262 0.957 6.793 1.00 96.62 86 VAL A O 1
ATOM 660 N N . VAL A 1 87 ? -8.633 1.797 5.520 1.00 94.25 87 VAL A N 1
ATOM 661 C CA . VAL A 1 87 ? -9.254 3.101 5.285 1.00 94.25 87 VAL A CA 1
ATOM 662 C C . VAL A 1 87 ? -9.281 3.357 3.783 1.00 94.25 87 VAL A C 1
ATOM 664 O O . VAL A 1 87 ? -8.235 3.460 3.137 1.00 94.25 87 VAL A O 1
ATOM 667 N N . LYS A 1 88 ? -10.482 3.409 3.209 1.00 94.12 88 LYS A N 1
ATOM 668 C CA . LYS A 1 88 ? -10.704 3.565 1.768 1.00 94.12 88 LYS A CA 1
ATOM 669 C C . LYS A 1 88 ? -11.603 4.757 1.478 1.00 94.12 88 LYS A C 1
ATOM 671 O O . LYS A 1 88 ? -12.554 4.993 2.223 1.00 94.12 88 LYS A O 1
ATOM 676 N N . ASP A 1 89 ? -11.333 5.468 0.388 1.00 89.00 89 ASP A N 1
ATOM 677 C CA . ASP A 1 89 ? -12.195 6.528 -0.161 1.00 89.00 89 ASP A CA 1
ATOM 678 C C . ASP A 1 89 ? -12.667 7.533 0.910 1.00 89.00 89 ASP A C 1
ATOM 680 O O . ASP A 1 89 ? -13.824 7.948 0.969 1.00 89.00 89 ASP A O 1
ATOM 684 N N . SER A 1 90 ? -11.789 7.875 1.858 1.00 81.81 90 SER A N 1
ATOM 685 C CA . SER A 1 90 ? -12.162 8.797 2.928 1.00 81.81 90 SER A CA 1
ATOM 686 C C . SER A 1 90 ? -11.890 10.234 2.501 1.00 81.81 90 SER A C 1
ATOM 688 O O . SER A 1 90 ? -10.750 10.646 2.247 1.00 81.81 90 SER A O 1
ATOM 690 N N . ALA A 1 91 ? -12.960 11.019 2.405 1.00 79.69 91 ALA A N 1
ATOM 691 C CA . ALA A 1 91 ? -12.893 12.428 2.052 1.00 79.69 91 ALA A CA 1
ATOM 692 C C . ALA A 1 91 ? -12.673 13.293 3.299 1.00 79.69 91 ALA A C 1
ATOM 694 O O . ALA A 1 91 ? -13.184 13.005 4.380 1.00 79.69 91 ALA A O 1
ATOM 695 N N . ASN A 1 92 ? -11.945 14.399 3.139 1.00 66.81 92 ASN A N 1
ATOM 696 C CA . ASN A 1 92 ? -11.857 15.415 4.182 1.00 66.81 92 ASN A CA 1
ATOM 697 C C . ASN A 1 92 ? -13.119 16.291 4.123 1.00 66.81 92 ASN A C 1
ATOM 699 O O . ASN A 1 92 ? -13.412 16.863 3.070 1.00 66.81 92 ASN A O 1
ATOM 703 N N . GLY A 1 93 ? -13.847 16.421 5.235 1.00 62.53 93 GLY A N 1
ATOM 704 C CA . GLY A 1 93 ? -15.138 17.130 5.292 1.00 62.53 93 GLY A CA 1
ATOM 705 C C . GLY A 1 93 ? -15.080 18.630 4.977 1.00 62.53 93 GLY A C 1
ATOM 706 O O . GLY A 1 93 ? -16.112 19.285 4.875 1.00 62.53 93 GLY A O 1
ATOM 707 N N . ASN A 1 94 ? -13.878 19.185 4.802 1.00 54.47 94 ASN A N 1
ATOM 708 C CA . ASN A 1 94 ? -13.645 20.625 4.736 1.00 54.47 94 ASN A CA 1
ATOM 709 C C . ASN A 1 94 ? -13.756 21.254 3.334 1.00 54.47 94 ASN A C 1
ATOM 711 O O . ASN A 1 94 ? -13.539 22.456 3.190 1.00 54.47 94 ASN A O 1
ATOM 715 N N . LYS A 1 95 ? -14.069 20.488 2.280 1.00 54.62 95 LYS A N 1
ATOM 716 C CA . LYS A 1 95 ? -14.287 21.049 0.936 1.00 54.62 95 LYS A CA 1
ATOM 717 C C . LYS A 1 95 ? -15.694 20.717 0.462 1.00 54.62 95 LYS A C 1
ATOM 719 O O . LYS A 1 95 ? -16.007 19.554 0.243 1.00 54.62 95 LYS A O 1
ATOM 724 N N . GLY A 1 96 ? -16.504 21.753 0.236 1.00 48.44 96 GLY A N 1
ATOM 725 C CA . GLY A 1 96 ? -17.856 21.699 -0.337 1.00 48.44 96 GLY A CA 1
ATOM 726 C C . GLY A 1 96 ? -17.944 21.182 -1.780 1.00 48.44 96 GLY A C 1
ATOM 727 O O . GLY A 1 96 ? -18.831 21.591 -2.519 1.00 48.44 96 GLY A O 1
ATOM 728 N N . SER A 1 97 ? -17.052 20.277 -2.183 1.00 43.00 97 SER A N 1
ATOM 729 C CA . SER A 1 97 ? -17.210 19.432 -3.360 1.00 43.00 97 SER A CA 1
ATOM 730 C C . SER A 1 97 ? -18.227 18.354 -3.011 1.00 43.00 97 SER A C 1
ATOM 732 O O . SER A 1 97 ? -17.878 17.200 -2.756 1.00 43.00 97 SER A O 1
ATOM 734 N N . LEU A 1 98 ? -19.491 18.773 -2.945 1.00 45.25 98 LEU A N 1
ATOM 735 C CA . LEU A 1 98 ? -20.614 17.864 -3.014 1.00 45.25 98 LEU A CA 1
ATOM 736 C C . LEU A 1 98 ? -20.379 16.931 -4.195 1.00 45.25 98 LEU A C 1
ATOM 738 O O . L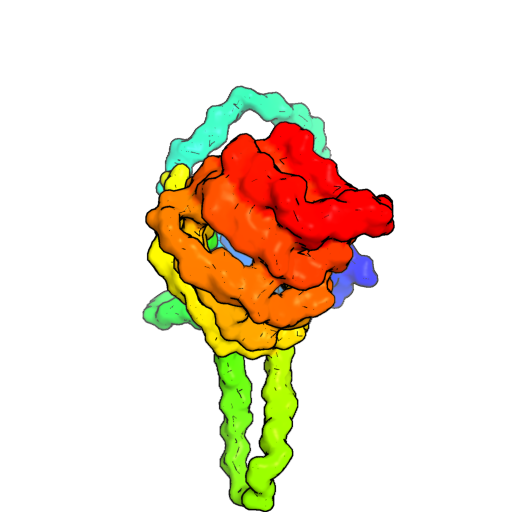EU A 1 98 ? -20.125 17.388 -5.307 1.00 45.25 98 LEU A O 1
ATOM 742 N N . PHE A 1 99 ? -20.509 15.638 -3.947 1.00 44.81 99 PHE A N 1
ATOM 743 C CA . PHE A 1 99 ? -21.009 14.758 -4.979 1.00 44.81 99 PHE A CA 1
ATOM 744 C C . PHE A 1 99 ? -22.225 15.433 -5.615 1.00 44.81 99 PHE A C 1
ATOM 746 O O . PHE A 1 99 ? -23.221 15.715 -4.946 1.00 44.81 99 PHE A O 1
ATOM 753 N N . ASP A 1 100 ? -22.062 15.753 -6.890 1.00 42.31 100 ASP A N 1
ATOM 754 C CA . ASP A 1 100 ? -23.122 15.918 -7.860 1.00 42.31 100 ASP A CA 1
ATOM 755 C C . ASP A 1 100 ? -24.076 14.726 -7.680 1.00 42.31 100 ASP A C 1
ATOM 757 O O . ASP A 1 100 ? -23.725 13.579 -7.955 1.00 42.31 100 ASP A O 1
ATOM 761 N N . THR A 1 101 ? -25.242 14.959 -7.078 1.00 41.88 101 THR A N 1
ATOM 762 C CA . THR A 1 101 ? -26.212 13.926 -6.672 1.00 41.88 101 THR A CA 1
ATOM 763 C C . THR A 1 101 ? -26.978 13.328 -7.861 1.00 41.88 101 THR A C 1
ATOM 765 O O . THR A 1 101 ? -28.128 12.911 -7.727 1.00 41.88 101 THR A O 1
ATOM 768 N N . GLY A 1 102 ? -26.369 13.268 -9.044 1.00 37.44 102 GLY A N 1
ATOM 769 C CA . GLY A 1 102 ? -26.926 12.611 -10.222 1.00 37.44 102 GLY A CA 1
ATOM 770 C C . GLY A 1 102 ? -26.742 11.094 -10.166 1.00 37.44 102 GLY A C 1
ATOM 771 O O . GLY A 1 102 ? -25.970 10.554 -10.948 1.00 37.44 102 GLY A O 1
ATOM 772 N N . GLY A 1 103 ? -27.406 10.387 -9.242 1.00 40.22 103 GLY A N 1
ATOM 773 C CA . GLY A 1 103 ? -27.218 8.933 -9.152 1.00 40.22 103 GLY A CA 1
ATOM 774 C C . GLY A 1 103 ? -28.035 8.163 -8.114 1.00 40.22 103 GLY A C 1
ATOM 775 O O . GLY A 1 103 ? -27.454 7.497 -7.273 1.00 40.22 103 GLY A O 1
ATOM 776 N N . ASN A 1 104 ? -29.366 8.227 -8.213 1.00 42.41 104 ASN A N 1
ATOM 777 C CA . ASN A 1 104 ? -30.317 7.136 -7.928 1.00 42.41 104 ASN A CA 1
ATOM 778 C C . ASN A 1 104 ? -30.144 6.323 -6.613 1.00 42.41 104 ASN A C 1
ATOM 780 O O . ASN A 1 104 ? -29.788 5.144 -6.638 1.00 42.41 104 ASN A O 1
ATOM 784 N N . ASP A 1 105 ? -30.502 6.915 -5.466 1.00 40.03 105 ASP A N 1
ATOM 785 C CA . ASP A 1 105 ? -30.746 6.173 -4.218 1.00 40.03 105 ASP A CA 1
ATOM 786 C C . ASP A 1 105 ? -32.085 5.407 -4.318 1.00 40.03 105 ASP A C 1
ATOM 788 O O . ASP A 1 105 ? -33.148 5.886 -3.921 1.00 40.03 105 ASP A O 1
ATOM 792 N N . GLY A 1 106 ? -32.031 4.190 -4.866 1.00 38.03 106 GLY A N 1
ATOM 793 C CA . GLY A 1 106 ? -33.063 3.174 -4.669 1.00 38.03 106 GLY A CA 1
ATOM 794 C C . GLY A 1 106 ? -33.011 2.677 -3.225 1.00 38.03 106 GLY A C 1
ATOM 795 O O . GLY A 1 106 ? -32.059 2.012 -2.823 1.00 38.03 106 GLY A O 1
ATOM 796 N N . ALA A 1 107 ? -34.021 3.044 -2.440 1.00 45.38 107 ALA A N 1
ATOM 797 C CA . ALA A 1 107 ? -34.140 2.737 -1.024 1.00 45.38 107 ALA A CA 1
ATOM 798 C C . ALA A 1 107 ? -34.059 1.228 -0.720 1.00 45.38 107 ALA A C 1
ATOM 800 O O . ALA A 1 107 ? -34.914 0.449 -1.136 1.00 45.38 107 ALA A O 1
ATOM 801 N N . ALA A 1 108 ? -33.092 0.850 0.114 1.00 38.72 108 ALA A N 1
ATOM 802 C CA . ALA A 1 108 ? -33.163 -0.343 0.949 1.00 38.72 108 ALA A CA 1
ATOM 803 C C . ALA A 1 108 ? -32.777 0.061 2.378 1.00 38.72 108 ALA A C 1
ATOM 805 O O . ALA A 1 108 ? -31.609 0.053 2.761 1.00 38.72 108 ALA A O 1
ATOM 806 N N . ALA A 1 109 ? -33.776 0.487 3.151 1.00 45.16 109 ALA A N 1
ATOM 807 C CA . ALA A 1 109 ? -33.655 0.706 4.584 1.00 45.16 109 ALA A CA 1
ATOM 808 C C . ALA A 1 109 ? -34.043 -0.580 5.329 1.00 45.16 109 ALA A C 1
ATOM 810 O O . ALA A 1 109 ? -35.208 -0.965 5.303 1.00 45.16 109 ALA A O 1
ATOM 811 N N . ALA A 1 110 ? -33.060 -1.229 5.961 1.00 40.31 110 ALA A N 1
ATOM 812 C CA . ALA A 1 110 ? -33.129 -2.025 7.201 1.00 40.31 110 ALA A CA 1
ATOM 813 C C . ALA A 1 110 ? -31.777 -2.753 7.361 1.00 40.31 110 ALA A C 1
ATOM 815 O O . ALA A 1 110 ? -31.388 -3.479 6.446 1.00 40.31 110 ALA A O 1
ATOM 816 N N . PRO A 1 111 ? -31.045 -2.560 8.479 1.00 42.47 111 PRO A N 1
ATOM 817 C CA . PRO A 1 111 ? -31.469 -3.141 9.752 1.00 42.47 111 PRO A CA 1
ATOM 818 C C . PRO A 1 111 ? -31.150 -2.233 10.961 1.00 42.47 111 PRO A C 1
ATOM 820 O O . PRO A 1 111 ? -30.081 -2.328 11.549 1.00 42.47 111 PRO A O 1
ATOM 823 N N . ALA A 1 112 ? -32.094 -1.385 11.377 1.00 41.84 112 ALA A N 1
ATOM 824 C CA . ALA A 1 112 ? -32.014 -0.661 12.661 1.00 41.84 112 ALA A CA 1
ATOM 825 C C . ALA A 1 112 ? -33.020 -1.187 13.708 1.00 41.84 112 ALA A C 1
ATOM 827 O O . ALA A 1 112 ? -32.926 -0.878 14.893 1.00 41.84 112 ALA A O 1
ATOM 828 N N . ALA A 1 113 ? -33.961 -2.051 13.305 1.00 40.78 113 ALA A N 1
ATOM 829 C CA . ALA A 1 113 ? -35.046 -2.516 14.173 1.00 40.78 113 ALA A CA 1
ATOM 830 C C . ALA A 1 113 ? -34.613 -3.496 15.289 1.00 40.78 113 ALA A C 1
ATOM 832 O O . ALA A 1 113 ? -35.433 -3.845 16.132 1.00 40.78 113 ALA A O 1
ATOM 833 N N . ALA A 1 114 ? -33.345 -3.923 15.332 1.00 44.19 114 ALA A N 1
ATOM 834 C CA . ALA A 1 114 ? -32.824 -4.823 16.368 1.00 44.19 114 ALA A CA 1
ATOM 835 C C . ALA A 1 114 ? -32.026 -4.113 17.485 1.00 44.19 114 ALA A C 1
ATOM 837 O O . ALA A 1 114 ? -31.602 -4.776 18.427 1.00 44.19 114 ALA A O 1
ATOM 838 N N . LEU A 1 115 ? -31.817 -2.789 17.407 1.00 46.25 115 LEU A N 1
ATOM 839 C CA . LEU A 1 115 ? -30.963 -2.046 18.352 1.00 46.25 115 LEU A CA 1
ATOM 840 C C . LEU A 1 115 ? -31.716 -1.331 19.494 1.00 46.25 115 LEU A C 1
ATOM 842 O O . LEU A 1 115 ? -31.093 -0.770 20.393 1.00 46.25 115 LEU A O 1
ATOM 846 N N . ALA A 1 116 ? -33.050 -1.346 19.491 1.00 36.84 116 ALA A N 1
ATOM 847 C CA . ALA A 1 116 ? -33.866 -0.537 20.395 1.00 36.84 116 ALA A CA 1
ATOM 848 C C . ALA A 1 116 ? -34.166 -1.242 21.735 1.00 36.84 116 ALA A C 1
ATOM 850 O O . ALA A 1 116 ? -35.291 -1.680 21.958 1.00 36.84 116 ALA A O 1
ATOM 851 N N . ALA A 1 117 ? -33.176 -1.366 22.631 1.00 40.75 117 ALA A N 1
ATOM 852 C CA . ALA A 1 117 ? -33.426 -1.744 24.036 1.00 40.75 117 ALA A CA 1
ATOM 853 C C . ALA A 1 117 ? -32.309 -1.368 25.042 1.00 40.75 117 ALA A C 1
ATOM 855 O O . ALA A 1 117 ? -32.209 -2.000 26.094 1.00 40.75 117 ALA A O 1
ATOM 856 N N . ALA A 1 118 ? -31.456 -0.374 24.764 1.00 41.25 118 ALA A N 1
ATOM 857 C CA . ALA A 1 118 ? -30.394 0.035 25.695 1.00 41.25 118 ALA A CA 1
ATOM 858 C C . ALA A 1 118 ? -30.738 1.356 26.426 1.00 41.25 118 ALA A C 1
ATOM 860 O O . ALA A 1 118 ? -31.206 2.296 25.782 1.00 41.25 118 ALA A O 1
ATOM 861 N N . PRO A 1 119 ? -30.530 1.459 27.755 1.00 38.50 119 PRO A N 1
ATOM 862 C CA . PRO A 1 119 ? -30.722 2.704 28.501 1.00 38.50 119 PRO A CA 1
ATOM 863 C C . PRO A 1 119 ? -29.657 3.752 28.130 1.00 38.50 119 PRO A C 1
ATOM 865 O O . PRO A 1 119 ? -28.497 3.414 27.904 1.00 38.50 119 PRO A O 1
ATOM 868 N N . ALA A 1 120 ? -30.059 5.025 28.091 1.00 33.69 120 ALA A N 1
ATOM 869 C CA . ALA A 1 120 ? -29.208 6.153 27.710 1.00 33.69 120 ALA A CA 1
ATOM 870 C C . ALA A 1 120 ? -27.957 6.276 28.613 1.00 33.69 120 ALA A C 1
ATOM 872 O O . ALA A 1 120 ? -28.106 6.328 29.839 1.00 33.69 120 ALA A O 1
ATOM 873 N N . PRO A 1 121 ? -26.732 6.343 28.054 1.00 40.84 121 PRO A N 1
ATOM 874 C CA . PRO A 1 121 ? -25.525 6.540 28.847 1.00 40.84 121 PRO A CA 1
ATOM 875 C C . PRO A 1 121 ? -25.344 8.010 29.258 1.00 40.84 121 PRO A C 1
ATOM 877 O O . PRO A 1 121 ? -25.770 8.939 28.573 1.00 40.84 121 PRO A O 1
ATOM 880 N N . ALA A 1 122 ? -24.685 8.215 30.399 1.00 37.66 122 ALA A N 1
ATOM 881 C CA . ALA A 1 122 ? -24.263 9.528 30.874 1.00 37.66 122 ALA A CA 1
ATOM 882 C C . ALA A 1 122 ? -23.198 10.134 29.937 1.00 37.66 122 ALA A C 1
ATOM 884 O O . ALA A 1 122 ? -22.294 9.427 29.491 1.00 37.66 122 ALA A O 1
ATOM 885 N N . LEU A 1 123 ? -23.312 11.440 29.663 1.00 35.88 123 LEU A N 1
ATOM 886 C CA . LEU A 1 123 ? -22.417 12.216 28.795 1.00 35.88 123 LEU A CA 1
ATOM 887 C C . LEU A 1 123 ? -20.927 11.943 29.078 1.00 35.88 123 LEU A C 1
ATOM 889 O O . LEU A 1 123 ? -20.463 12.072 30.212 1.00 35.88 123 LEU A O 1
ATOM 893 N N . ALA A 1 124 ? -20.184 11.599 28.023 1.00 40.59 124 ALA A N 1
ATOM 894 C CA . ALA A 1 124 ? -18.749 11.336 28.071 1.00 40.59 124 ALA A CA 1
ATOM 895 C C . ALA A 1 124 ? -17.937 12.600 28.447 1.00 40.59 124 ALA A C 1
ATOM 897 O O . ALA A 1 124 ? -18.314 13.712 28.066 1.00 40.59 124 ALA A O 1
ATOM 898 N N . PRO A 1 125 ? -16.811 12.459 29.175 1.00 40.81 125 PRO A N 1
ATOM 899 C CA . PRO A 1 125 ? -15.959 13.585 29.543 1.00 40.81 125 PRO A CA 1
ATOM 900 C C . PRO A 1 125 ? -15.302 14.229 28.313 1.00 40.81 125 PRO A C 1
ATOM 902 O O . PRO A 1 125 ? -14.896 13.547 27.372 1.00 40.81 125 PRO A O 1
ATOM 905 N N . ALA A 1 126 ? -15.172 15.557 28.346 1.00 43.44 126 ALA A N 1
ATOM 906 C CA . ALA A 1 126 ? -14.521 16.334 27.296 1.00 43.44 126 ALA A CA 1
ATOM 907 C C . ALA A 1 126 ? -13.053 15.904 27.109 1.00 43.44 126 ALA A C 1
ATOM 909 O O . ALA A 1 126 ? -12.287 15.840 28.073 1.00 43.44 126 ALA A O 1
ATOM 910 N N . LEU A 1 127 ? -12.660 15.628 25.862 1.00 45.72 127 LEU A N 1
ATOM 911 C CA . LEU A 1 127 ? -11.286 15.266 25.504 1.00 45.72 127 LEU A CA 1
ATOM 912 C C . LEU A 1 127 ? -10.325 16.455 25.730 1.00 45.72 127 LEU A C 1
ATOM 914 O O . LEU A 1 127 ? -10.677 17.593 25.405 1.00 45.72 127 LEU A O 1
ATOM 918 N N . PRO A 1 128 ? -9.106 16.222 26.255 1.00 40.50 128 PRO A N 1
ATOM 919 C CA . PRO A 1 128 ? -8.136 17.282 26.515 1.00 40.50 128 PRO A CA 1
ATOM 920 C C . PRO A 1 128 ? -7.641 17.921 25.209 1.00 40.50 128 PRO A C 1
ATOM 922 O O . PRO A 1 128 ? -7.162 17.247 24.302 1.00 40.50 128 PRO A O 1
ATOM 925 N N . SER A 1 129 ? -7.732 19.249 25.135 1.00 43.97 129 SER A N 1
ATOM 926 C CA . SER A 1 129 ? -7.311 20.070 23.997 1.00 43.97 129 SER A CA 1
ATOM 927 C C . SER A 1 129 ? -6.075 20.891 24.384 1.00 43.97 129 SER A C 1
ATOM 929 O O . SER A 1 129 ? -6.256 21.905 25.050 1.00 43.97 129 SER A O 1
ATOM 931 N N . ALA A 1 130 ? -4.856 20.467 23.996 1.00 39.31 130 ALA A N 1
ATOM 932 C CA . ALA A 1 130 ? -3.664 21.339 23.822 1.00 39.31 130 ALA A CA 1
ATOM 933 C C . ALA A 1 130 ? -2.338 20.611 23.485 1.00 39.31 130 ALA A C 1
ATOM 935 O O . ALA A 1 130 ? -1.413 21.263 23.006 1.00 39.31 130 ALA A O 1
ATOM 936 N N . ALA A 1 131 ? -2.193 19.302 23.715 1.00 57.91 131 ALA A N 1
ATOM 937 C CA . ALA A 1 131 ? -0.984 18.572 23.315 1.00 57.91 131 ALA A CA 1
ATOM 938 C C . ALA A 1 131 ? -1.093 18.122 21.848 1.00 57.91 131 ALA A C 1
ATOM 940 O O . ALA A 1 131 ? -2.189 17.797 21.386 1.00 57.91 131 ALA A O 1
ATOM 941 N N . GLY A 1 132 ? 0.024 18.105 21.108 1.00 67.31 132 GLY A N 1
ATOM 942 C CA . GLY A 1 132 ? 0.059 17.501 19.771 1.00 67.31 132 GLY A CA 1
ATOM 943 C C . GLY A 1 132 ? -0.527 16.080 19.807 1.00 67.31 132 GLY A C 1
ATOM 944 O O . GLY A 1 132 ? -0.429 15.419 20.844 1.00 67.31 132 GLY A O 1
ATOM 945 N N . PRO A 1 133 ? -1.178 15.613 18.726 1.00 71.69 133 PRO A N 1
ATOM 946 C CA . PRO A 1 133 ? -1.853 14.322 18.739 1.00 71.69 133 PRO A CA 1
ATOM 947 C C . PRO A 1 133 ? -0.851 13.226 19.102 1.00 71.69 133 PRO A C 1
ATOM 949 O O . PRO A 1 133 ? 0.196 13.105 18.463 1.00 71.69 133 PRO A O 1
ATOM 952 N N . ALA A 1 134 ? -1.175 12.455 20.141 1.00 80.31 134 ALA A N 1
ATOM 953 C CA . ALA A 1 134 ? -0.371 11.317 20.562 1.00 80.31 134 ALA A CA 1
ATOM 954 C C . ALA A 1 134 ? -0.170 10.341 19.383 1.00 80.31 134 ALA A C 1
ATOM 956 O O . ALA A 1 134 ? -1.070 10.207 18.543 1.00 80.31 134 ALA A O 1
ATOM 957 N N . PRO A 1 135 ? 0.992 9.667 19.287 1.00 83.12 135 PRO A N 1
ATOM 958 C CA . PRO A 1 135 ? 1.213 8.657 18.260 1.00 83.12 135 PRO A CA 1
ATOM 959 C C . PRO A 1 135 ? 0.192 7.521 18.409 1.00 83.12 135 PRO A C 1
ATOM 961 O O . PRO A 1 135 ? -0.142 7.111 19.521 1.00 83.12 135 PRO A O 1
ATOM 964 N N . LEU A 1 136 ? -0.317 7.009 17.285 1.00 85.00 136 LEU A N 1
ATOM 965 C CA . LEU A 1 136 ? -1.260 5.893 17.298 1.00 85.00 136 LEU A CA 1
ATOM 966 C C . LEU A 1 136 ? -0.488 4.592 17.559 1.00 85.00 136 LEU A C 1
ATOM 968 O O . LEU A 1 136 ? 0.182 4.075 16.670 1.00 85.00 136 LEU A O 1
ATOM 972 N N . HIS A 1 137 ? -0.578 4.066 18.778 1.00 87.81 137 HIS A N 1
ATOM 973 C CA . HIS A 1 137 ? 0.087 2.823 19.168 1.00 87.81 137 HIS A CA 1
ATOM 974 C C . HIS A 1 137 ? -0.776 1.598 18.814 1.00 87.81 137 HIS A C 1
ATOM 976 O O . HIS A 1 137 ? -1.828 1.382 19.421 1.00 87.81 137 HIS A O 1
ATOM 982 N N . LEU A 1 138 ? -0.335 0.806 17.827 1.00 92.50 138 LEU A N 1
ATOM 983 C CA . LEU A 1 138 ? -1.031 -0.391 17.315 1.00 92.50 138 LEU A CA 1
ATOM 984 C C . LEU A 1 138 ? -0.096 -1.611 17.326 1.00 92.50 138 LEU A C 1
ATOM 986 O O . LEU A 1 138 ? 0.349 -2.048 16.268 1.00 92.50 138 LEU A O 1
ATOM 990 N N . PRO A 1 139 ? 0.267 -2.143 18.499 1.00 92.25 139 PRO A N 1
ATOM 991 C CA . PRO A 1 139 ? 1.403 -3.055 18.652 1.00 92.25 139 PRO A CA 1
ATOM 992 C C . PRO A 1 139 ? 1.250 -4.388 17.910 1.00 92.25 139 PRO A C 1
ATOM 994 O O . PRO A 1 139 ? 2.231 -5.107 17.780 1.00 92.25 139 PRO A O 1
ATOM 997 N N . LEU A 1 140 ? 0.042 -4.722 17.442 1.00 95.25 140 LEU A N 1
ATOM 998 C CA . LEU A 1 140 ? -0.266 -5.951 16.710 1.00 95.25 140 LEU A CA 1
ATOM 999 C C . LEU A 1 140 ? -0.648 -5.708 15.241 1.00 95.25 140 LEU A C 1
ATOM 1001 O O . LEU A 1 140 ? -1.086 -6.642 14.580 1.00 95.25 140 LEU A O 1
ATOM 1005 N N . LEU A 1 141 ? -0.479 -4.493 14.704 1.00 96.12 141 LEU A N 1
ATOM 1006 C CA . LEU A 1 141 ? -0.923 -4.163 13.346 1.00 96.12 141 LEU A CA 1
ATOM 1007 C C . LEU A 1 141 ? -0.124 -4.925 12.280 1.00 96.12 141 LEU A C 1
ATOM 1009 O O . LEU A 1 141 ? 1.008 -4.569 11.962 1.00 96.12 141 LEU A O 1
ATOM 1013 N N . ARG A 1 142 ? -0.750 -5.932 11.672 1.00 96.94 142 ARG A N 1
ATOM 1014 C CA . ARG A 1 142 ? -0.190 -6.743 10.583 1.00 96.94 142 ARG A CA 1
ATOM 1015 C C . ARG A 1 142 ? -0.505 -6.160 9.214 1.00 96.94 142 ARG A C 1
ATOM 1017 O O . ARG A 1 142 ? 0.284 -6.316 8.287 1.00 96.94 142 ARG A O 1
ATOM 1024 N N . ARG A 1 143 ? -1.639 -5.477 9.069 1.00 97.69 143 ARG A N 1
ATOM 1025 C CA . ARG A 1 143 ? -2.111 -4.982 7.776 1.00 97.69 143 ARG A CA 1
ATOM 1026 C C . ARG A 1 143 ? -2.622 -3.553 7.868 1.00 97.69 143 ARG A C 1
ATOM 1028 O O . ARG A 1 143 ? -3.580 -3.276 8.586 1.00 97.69 143 ARG A O 1
ATOM 1035 N N . LEU A 1 144 ? -2.020 -2.666 7.081 1.00 96.50 144 LEU A N 1
ATOM 1036 C CA . LEU A 1 144 ? -2.451 -1.279 6.936 1.00 96.50 144 LEU A CA 1
ATOM 1037 C C . LEU A 1 144 ? -2.781 -0.980 5.474 1.00 96.50 144 LEU A C 1
ATOM 1039 O O . LEU A 1 144 ? -1.907 -1.007 4.610 1.00 96.50 144 LEU A O 1
ATOM 1043 N N . VAL A 1 145 ? -4.044 -0.660 5.200 1.00 96.81 145 VAL A N 1
ATOM 1044 C CA . VAL A 1 145 ? -4.529 -0.343 3.855 1.00 96.81 145 VAL A CA 1
ATOM 1045 C C . VAL A 1 145 ? -5.115 1.057 3.839 1.00 96.81 145 VAL A C 1
ATOM 1047 O O . VAL A 1 145 ? -6.137 1.308 4.464 1.00 96.81 145 VAL A O 1
ATOM 1050 N N . LEU A 1 146 ? -4.492 1.956 3.088 1.00 94.50 146 LEU A N 1
ATOM 1051 C CA . LEU A 1 146 ? -4.897 3.340 2.887 1.00 94.50 146 LEU A CA 1
ATOM 1052 C C . LEU A 1 146 ? -5.049 3.593 1.381 1.00 94.50 146 LEU A C 1
ATOM 1054 O O . LEU A 1 146 ? -4.063 3.819 0.678 1.00 94.50 146 LEU A O 1
ATOM 1058 N N . ILE A 1 147 ? -6.287 3.542 0.887 1.00 93.88 147 ILE A N 1
ATOM 1059 C CA . ILE A 1 147 ? -6.610 3.707 -0.537 1.00 93.88 147 ILE A CA 1
ATOM 1060 C C . ILE A 1 147 ? -7.494 4.937 -0.738 1.00 93.88 147 ILE A C 1
ATOM 1062 O O . ILE A 1 147 ? -8.513 5.080 -0.072 1.00 93.88 147 ILE A O 1
ATOM 1066 N N . GLU A 1 148 ? -7.141 5.804 -1.683 1.00 89.88 148 GLU A N 1
ATOM 1067 C CA . GLU A 1 148 ? -7.963 6.947 -2.108 1.00 89.88 148 GLU A CA 1
ATOM 1068 C C . GLU A 1 148 ? -8.323 7.915 -0.971 1.00 89.88 148 GLU A C 1
ATOM 1070 O O . GLU A 1 148 ? -9.348 8.599 -0.998 1.00 89.88 148 GLU A O 1
ATOM 1075 N N . ASN A 1 149 ? -7.466 8.021 0.047 1.00 85.81 149 ASN A N 1
ATOM 1076 C CA . ASN A 1 149 ? -7.729 8.912 1.167 1.00 85.81 149 ASN A CA 1
ATOM 1077 C C . ASN A 1 149 ? -7.290 10.334 0.840 1.00 85.81 149 ASN A C 1
ATOM 1079 O O . ASN A 1 149 ? -6.147 10.593 0.463 1.00 85.81 149 ASN A O 1
ATOM 1083 N N . ARG A 1 150 ? -8.200 11.286 1.056 1.00 84.06 150 ARG A N 1
ATOM 1084 C CA . ARG A 1 150 ? -7.920 12.724 0.906 1.00 84.06 150 ARG A CA 1
ATOM 1085 C C . ARG A 1 150 ? -7.586 13.418 2.220 1.00 84.06 150 ARG A C 1
ATOM 1087 O O . ARG A 1 150 ? -7.197 14.588 2.231 1.00 84.06 150 ARG A O 1
ATOM 1094 N N . CYS A 1 151 ? -7.802 12.716 3.323 1.00 78.06 151 CYS A N 1
ATOM 1095 C CA . CYS A 1 151 ? -7.654 13.198 4.691 1.00 78.06 151 CYS A CA 1
ATOM 1096 C C . CYS A 1 151 ? -6.396 12.673 5.392 1.00 78.06 151 CYS A C 1
ATOM 1098 O O . CYS A 1 151 ? -5.998 13.265 6.386 1.00 78.06 151 CYS A O 1
ATOM 1100 N N . VAL A 1 152 ? -5.776 11.601 4.890 1.00 81.50 152 VAL A N 1
ATOM 1101 C CA . VAL A 1 152 ? -4.570 11.019 5.490 1.00 81.50 152 VAL A CA 1
ATOM 1102 C C . VAL A 1 152 ? -3.346 11.615 4.797 1.00 81.50 152 VAL A C 1
ATOM 1104 O O . VAL A 1 152 ? -3.109 11.367 3.617 1.00 81.50 152 VAL A O 1
ATOM 1107 N N . SER A 1 153 ? -2.599 12.455 5.510 1.00 83.94 153 SER A N 1
ATOM 1108 C CA . SER A 1 153 ? -1.333 13.027 5.034 1.00 83.94 153 SER A CA 1
ATOM 1109 C C . SER A 1 153 ? -0.171 12.043 5.193 1.00 83.94 153 SER A C 1
ATOM 1111 O O . SER A 1 153 ? -0.252 11.116 6.002 1.00 83.94 153 SER A O 1
ATOM 1113 N N . GLY A 1 154 ? 0.954 12.272 4.502 1.00 82.69 154 GLY A N 1
ATOM 1114 C CA . GLY A 1 154 ? 2.173 11.487 4.738 1.00 82.69 154 GLY A CA 1
ATOM 1115 C C . GLY A 1 154 ? 2.631 11.553 6.202 1.00 82.69 154 GLY A C 1
ATOM 1116 O O . GLY A 1 154 ? 3.092 10.563 6.759 1.00 82.69 154 GLY A O 1
ATOM 1117 N N . ALA A 1 155 ? 2.395 12.686 6.874 1.00 83.25 155 ALA A N 1
ATOM 1118 C CA . ALA A 1 155 ? 2.656 12.849 8.302 1.00 83.25 155 ALA A CA 1
ATOM 1119 C C . ALA A 1 155 ? 1.716 12.024 9.199 1.00 83.25 155 ALA A C 1
ATOM 1121 O O . ALA A 1 155 ? 2.109 11.657 10.304 1.00 83.25 155 ALA A O 1
ATOM 1122 N N . ASP A 1 156 ? 0.478 11.751 8.773 1.00 85.06 156 ASP A N 1
ATOM 1123 C CA . ASP A 1 156 ? -0.404 10.819 9.483 1.00 85.06 156 ASP A CA 1
ATOM 1124 C C . ASP A 1 156 ? 0.127 9.396 9.338 1.00 85.06 156 ASP A C 1
ATOM 1126 O O . ASP A 1 156 ? 0.293 8.724 10.347 1.00 85.06 156 ASP A O 1
ATOM 1130 N N . VAL A 1 157 ? 0.490 8.970 8.121 1.00 88.06 157 VAL A N 1
ATOM 1131 C CA . VAL A 1 157 ? 1.101 7.648 7.891 1.00 88.06 157 VAL A CA 1
ATOM 1132 C C . VAL A 1 157 ? 2.377 7.491 8.710 1.00 88.06 157 VAL A C 1
ATOM 1134 O O . VAL A 1 157 ? 2.550 6.486 9.389 1.00 88.06 157 VAL A O 1
ATOM 1137 N N . LEU A 1 158 ? 3.233 8.512 8.736 1.00 86.75 158 LEU A N 1
ATOM 1138 C CA . LEU A 1 158 ? 4.434 8.501 9.562 1.00 86.75 158 LEU A CA 1
ATOM 1139 C C . LEU A 1 158 ? 4.127 8.423 11.050 1.00 86.75 158 LEU A C 1
ATOM 1141 O O . LEU A 1 158 ? 4.856 7.745 11.753 1.00 86.75 158 LEU A O 1
ATOM 1145 N N . ARG A 1 159 ? 3.059 9.062 11.536 1.00 85.12 159 ARG A N 1
ATOM 1146 C CA . ARG A 1 159 ? 2.628 8.945 12.938 1.00 85.12 159 ARG A CA 1
ATOM 1147 C C . ARG A 1 159 ? 2.041 7.573 13.268 1.00 85.12 159 ARG A C 1
ATOM 1149 O O . ARG A 1 159 ? 2.255 7.077 14.371 1.00 85.12 159 ARG A O 1
ATOM 1156 N N . LEU A 1 160 ? 1.308 6.970 12.330 1.00 86.50 160 LEU A N 1
ATOM 1157 C CA . LEU A 1 160 ? 0.807 5.596 12.445 1.00 86.50 160 LEU A CA 1
ATOM 1158 C C . LEU A 1 160 ? 1.975 4.615 12.530 1.00 86.50 160 LEU A C 1
ATOM 1160 O O . LEU A 1 160 ? 1.999 3.727 13.379 1.00 86.50 160 LEU A O 1
ATOM 1164 N N . LEU A 1 161 ? 2.960 4.804 11.653 1.00 86.31 161 LEU A N 1
ATOM 1165 C CA . LEU A 1 161 ? 4.126 3.948 11.586 1.00 86.31 161 LEU A CA 1
ATOM 1166 C C . LEU A 1 161 ? 5.092 4.239 12.728 1.00 86.31 161 LEU A C 1
ATOM 1168 O O . LEU A 1 161 ? 5.631 3.290 13.262 1.00 86.31 161 LEU A O 1
ATOM 1172 N N . SER A 1 162 ? 5.293 5.480 13.177 1.00 85.56 162 SER A N 1
ATOM 1173 C CA . SER A 1 162 ? 6.344 5.827 14.149 1.00 85.56 162 SER A CA 1
ATOM 1174 C C . SER A 1 162 ? 6.248 5.045 15.454 1.00 85.56 162 SER A C 1
ATOM 1176 O O . SER A 1 162 ? 7.277 4.738 16.039 1.00 85.56 162 SER A O 1
ATOM 1178 N N . ALA A 1 163 ? 5.038 4.679 15.888 1.00 77.38 163 ALA A N 1
ATOM 1179 C CA . ALA A 1 163 ? 4.858 3.801 17.044 1.00 77.38 163 ALA A CA 1
ATOM 1180 C C . ALA A 1 163 ? 5.364 2.366 16.791 1.00 77.38 163 ALA A C 1
ATOM 1182 O O . ALA A 1 163 ? 5.809 1.707 17.718 1.00 77.38 163 ALA A O 1
ATOM 1183 N N . GLN A 1 164 ? 5.318 1.907 15.539 1.00 79.19 164 GLN A N 1
ATOM 1184 C CA . GLN A 1 164 ? 5.897 0.647 15.060 1.00 79.19 164 GLN A CA 1
ATOM 1185 C C .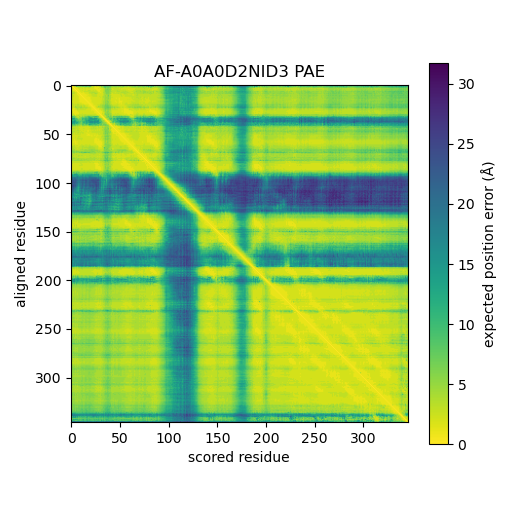 GLN A 1 164 ? 7.397 0.742 14.765 1.00 79.19 164 GLN A C 1
ATOM 1187 O O . GLN A 1 164 ? 8.084 -0.274 14.775 1.00 79.19 164 GLN A O 1
ATOM 1192 N N . LEU A 1 165 ? 7.890 1.937 14.408 1.00 75.62 165 LEU A N 1
ATOM 1193 C CA . LEU A 1 165 ? 9.294 2.152 14.036 1.00 75.62 165 LEU A CA 1
ATOM 1194 C C . LEU A 1 165 ? 10.170 2.516 15.238 1.00 75.62 165 LEU A C 1
ATOM 1196 O O . LEU A 1 165 ? 11.393 2.435 15.126 1.00 75.62 165 LEU A O 1
ATOM 1200 N N . ALA A 1 166 ? 9.578 2.962 16.350 1.00 74.94 166 ALA A N 1
ATOM 1201 C CA . ALA A 1 166 ? 10.329 3.316 17.542 1.00 74.94 166 ALA A CA 1
ATOM 1202 C C . ALA A 1 166 ? 11.029 2.059 18.083 1.00 74.94 166 ALA A C 1
ATOM 1204 O O . ALA A 1 166 ? 10.348 1.070 18.363 1.00 74.94 166 ALA A O 1
ATOM 1205 N N . PRO A 1 167 ? 12.366 2.066 18.231 1.00 64.25 167 PRO A N 1
ATOM 1206 C CA . PRO A 1 167 ? 13.037 0.984 18.927 1.00 64.25 167 PRO A CA 1
ATOM 1207 C C . PRO A 1 167 ? 12.453 0.927 20.336 1.00 64.25 167 PRO A C 1
ATOM 1209 O O . PRO A 1 167 ? 12.401 1.949 21.023 1.00 64.25 167 PRO A O 1
ATOM 1212 N N . THR A 1 168 ? 11.994 -0.248 20.759 1.00 63.09 168 THR A N 1
ATOM 1213 C CA . THR A 1 168 ? 11.682 -0.511 22.161 1.00 63.09 168 THR A CA 1
ATOM 1214 C C . THR A 1 168 ? 12.981 -0.351 22.936 1.00 63.09 168 THR A C 1
ATOM 1216 O O . THR A 1 168 ? 13.779 -1.279 23.042 1.00 63.09 168 THR A O 1
ATOM 1219 N N . THR A 1 169 ? 13.253 0.863 23.413 1.00 61.72 169 THR A N 1
ATOM 1220 C CA . THR A 1 169 ? 14.262 1.093 24.435 1.00 61.72 169 THR A CA 1
ATOM 1221 C C . THR A 1 169 ? 13.723 0.425 25.683 1.00 61.72 169 THR A C 1
ATOM 1223 O O . THR A 1 169 ? 12.966 1.032 26.436 1.00 61.72 169 THR A O 1
ATOM 1226 N N . GLU A 1 170 ? 14.039 -0.858 25.856 1.00 61.31 170 GLU A N 1
ATOM 1227 C CA . GLU A 1 170 ? 13.958 -1.468 27.170 1.00 61.31 170 GLU A CA 1
ATOM 1228 C C . GLU A 1 170 ? 14.859 -0.618 28.063 1.00 61.31 170 GLU A C 1
ATOM 1230 O O . GLU A 1 170 ? 16.084 -0.626 27.921 1.00 61.31 170 GLU A O 1
ATOM 1235 N N . GLU A 1 171 ? 14.253 0.191 28.932 1.00 60.47 171 GLU A N 1
ATOM 1236 C CA . GLU A 1 171 ? 14.943 0.833 30.045 1.00 60.47 171 GLU A CA 1
ATOM 1237 C C . GLU A 1 171 ? 15.362 -0.276 31.017 1.00 60.47 171 GLU A C 1
ATOM 1239 O O . GLU A 1 171 ? 14.791 -0.478 32.085 1.00 60.47 171 GLU A O 1
ATOM 1244 N N . GLY A 1 172 ? 16.351 -1.064 30.599 1.00 60.97 172 GLY A N 1
ATOM 1245 C CA . GLY A 1 172 ? 17.064 -2.005 31.434 1.00 60.97 172 GLY A CA 1
ATOM 1246 C C . GLY A 1 172 ? 17.956 -1.224 32.387 1.00 60.97 172 GLY A C 1
ATOM 1247 O O . GLY A 1 172 ? 19.173 -1.176 32.212 1.00 60.97 172 GLY A O 1
ATOM 1248 N N . GLU A 1 173 ? 17.365 -0.604 33.408 1.00 61.66 173 GLU A N 1
ATOM 1249 C CA . GLU A 1 173 ? 18.086 -0.202 34.615 1.00 61.66 173 GLU A CA 1
ATOM 1250 C C . GLU A 1 173 ? 18.531 -1.479 35.349 1.00 61.66 173 GLU A C 1
ATOM 1252 O O . GLU A 1 173 ? 17.884 -1.957 36.277 1.00 61.66 173 GLU A O 1
ATOM 1257 N N . GLY A 1 174 ? 19.608 -2.115 34.880 1.00 58.53 174 GLY A N 1
ATOM 1258 C CA . GLY A 1 174 ? 19.950 -3.452 35.362 1.00 58.53 174 GLY A CA 1
ATOM 1259 C C . GLY A 1 174 ? 21.281 -4.001 34.870 1.00 58.53 174 GLY A C 1
ATOM 1260 O O . GLY A 1 174 ? 21.316 -4.993 34.158 1.00 58.53 174 GLY A O 1
ATOM 1261 N N . SER A 1 175 ? 22.371 -3.347 35.272 1.00 58.59 175 SER A N 1
ATOM 1262 C CA . SER A 1 175 ? 23.726 -3.894 35.471 1.00 58.59 175 SER A CA 1
ATOM 1263 C C . SER A 1 175 ? 23.917 -5.407 35.203 1.00 58.59 175 SER A C 1
ATOM 1265 O O . SER A 1 175 ? 23.572 -6.227 36.054 1.00 58.59 175 SER A O 1
ATOM 1267 N N . GLY A 1 176 ? 24.607 -5.780 34.116 1.00 53.59 176 GLY A N 1
ATOM 1268 C CA . GLY A 1 176 ? 25.094 -7.158 33.943 1.00 53.59 176 GLY A CA 1
ATOM 1269 C C . GLY A 1 176 ? 25.627 -7.512 32.551 1.00 53.59 176 GLY A C 1
ATOM 1270 O O . GLY A 1 176 ? 24.947 -8.173 31.783 1.00 53.59 176 GLY A O 1
ATOM 1271 N N . ASN A 1 177 ? 26.853 -7.079 32.251 1.00 52.50 177 ASN A N 1
ATOM 1272 C CA . ASN A 1 177 ? 27.654 -7.329 31.041 1.00 52.50 177 ASN A CA 1
ATOM 1273 C C . ASN A 1 177 ? 27.428 -8.664 30.287 1.00 52.50 177 ASN A C 1
ATOM 1275 O O . ASN A 1 177 ? 27.795 -9.730 30.780 1.00 52.50 177 ASN A O 1
ATOM 1279 N N . GLY A 1 178 ? 27.018 -8.563 29.017 1.00 59.47 178 GLY A N 1
ATOM 1280 C CA . GLY A 1 178 ? 27.176 -9.604 27.995 1.00 59.47 178 GLY A CA 1
ATOM 1281 C C . GLY A 1 178 ? 27.138 -9.001 26.577 1.00 59.47 178 GLY A C 1
ATOM 1282 O O . GLY A 1 178 ? 26.073 -8.549 26.171 1.00 59.47 178 GLY A O 1
ATOM 1283 N N . PRO A 1 179 ? 28.255 -8.951 25.818 1.00 57.34 179 PRO A N 1
ATOM 1284 C CA . PRO A 1 179 ? 28.338 -8.236 24.534 1.00 57.34 179 PRO A CA 1
ATOM 1285 C C . PRO A 1 179 ? 27.692 -8.926 23.313 1.00 57.34 179 PRO A C 1
ATOM 1287 O O . PRO A 1 179 ? 27.735 -8.349 22.233 1.00 57.34 179 PRO A O 1
ATOM 1290 N N . ASP A 1 180 ? 27.060 -10.096 23.463 1.00 56.22 180 ASP A N 1
ATOM 1291 C CA . ASP A 1 180 ? 26.529 -10.878 22.325 1.00 56.22 180 ASP A CA 1
ATOM 1292 C C . ASP A 1 180 ? 25.009 -11.115 22.351 1.00 56.22 180 ASP A C 1
ATOM 1294 O O . ASP A 1 180 ? 24.464 -11.780 21.469 1.00 56.22 180 ASP A O 1
ATOM 1298 N N . ALA A 1 181 ? 24.284 -10.553 23.321 1.00 53.88 181 ALA A N 1
ATOM 1299 C CA . ALA A 1 181 ? 22.826 -10.560 23.277 1.00 53.88 181 ALA A CA 1
ATOM 1300 C C . ALA A 1 181 ? 22.359 -9.436 22.343 1.00 53.88 181 ALA A C 1
ATOM 1302 O O . ALA A 1 181 ? 21.984 -8.353 22.790 1.00 53.88 181 ALA A O 1
ATOM 1303 N N . VAL A 1 182 ? 22.401 -9.682 21.029 1.00 57.41 182 VAL A N 1
ATOM 1304 C CA . VAL A 1 182 ? 21.575 -8.925 20.082 1.00 57.41 182 VAL A CA 1
ATOM 1305 C C . VAL A 1 182 ? 20.140 -9.227 20.484 1.00 57.41 182 VAL A C 1
ATOM 1307 O O . VAL A 1 182 ? 19.585 -10.249 20.084 1.00 57.41 182 VAL A O 1
ATOM 1310 N N . ALA A 1 183 ? 19.595 -8.393 21.371 1.00 55.75 183 ALA A N 1
ATOM 1311 C CA . ALA A 1 183 ? 18.211 -8.461 21.785 1.00 55.75 183 ALA A CA 1
ATOM 1312 C C . ALA A 1 183 ? 17.379 -8.545 20.509 1.00 55.75 183 ALA A C 1
ATOM 1314 O O . ALA A 1 183 ? 17.544 -7.739 19.585 1.00 55.75 183 ALA A O 1
ATOM 1315 N N . ASP A 1 184 ? 16.562 -9.589 20.437 1.00 58.28 184 ASP A N 1
ATOM 1316 C CA . ASP A 1 184 ? 15.588 -9.808 19.383 1.00 58.28 184 ASP A CA 1
ATOM 1317 C C . ASP A 1 184 ? 14.500 -8.747 19.585 1.00 58.28 184 ASP A C 1
ATOM 1319 O O . ASP A 1 184 ? 13.417 -9.029 20.081 1.00 58.28 184 ASP A O 1
ATOM 1323 N N . CYS A 1 185 ? 14.858 -7.477 19.350 1.00 55.62 185 CYS A N 1
ATOM 1324 C CA . CYS A 1 185 ? 13.964 -6.346 19.504 1.00 55.62 185 CYS A CA 1
ATOM 1325 C C . CYS A 1 185 ? 12.760 -6.642 18.627 1.00 55.62 185 CYS A C 1
ATOM 1327 O O . CYS A 1 185 ? 12.925 -6.790 17.409 1.00 55.62 185 CYS A O 1
ATOM 1329 N N . ASP A 1 186 ? 11.599 -6.769 19.272 1.00 65.69 186 ASP A N 1
ATOM 1330 C CA . ASP A 1 186 ? 10.339 -7.182 18.675 1.00 65.69 186 ASP A CA 1
ATOM 1331 C C . ASP A 1 186 ? 10.107 -6.414 17.374 1.00 65.69 186 ASP A C 1
ATOM 1333 O O . ASP A 1 186 ? 9.735 -5.239 17.348 1.00 65.69 186 ASP A O 1
ATOM 1337 N N . ALA A 1 187 ? 10.410 -7.079 16.260 1.00 78.19 187 ALA A N 1
ATOM 1338 C CA . ALA A 1 187 ? 10.262 -6.485 14.950 1.00 78.19 187 ALA A CA 1
ATOM 1339 C C . ALA A 1 187 ? 8.779 -6.193 14.722 1.00 78.19 187 ALA A C 1
ATOM 1341 O O . ALA A 1 187 ? 7.930 -7.045 15.016 1.00 78.19 187 ALA A O 1
ATOM 1342 N N . SER A 1 188 ? 8.490 -5.017 14.152 1.00 88.88 188 SER A N 1
ATOM 1343 C CA . SER A 1 188 ? 7.127 -4.599 13.819 1.00 88.88 188 SER A CA 1
ATOM 1344 C C . SER A 1 188 ? 6.340 -5.760 13.188 1.00 88.88 188 SER A C 1
ATOM 1346 O O . SER A 1 188 ? 6.854 -6.415 12.272 1.00 88.88 188 SER A O 1
ATOM 1348 N N . PRO A 1 189 ? 5.105 -6.034 13.652 1.00 94.19 189 PRO A N 1
ATOM 1349 C CA . PRO A 1 189 ? 4.265 -7.107 13.122 1.00 94.19 189 PRO A CA 1
ATOM 1350 C C . PRO A 1 189 ? 3.740 -6.830 11.711 1.00 94.19 189 PRO A C 1
ATOM 1352 O O . PRO A 1 189 ? 3.079 -7.698 11.149 1.00 94.19 189 PRO A O 1
ATOM 1355 N N . LEU A 1 190 ? 4.005 -5.647 11.148 1.00 96.19 190 LEU A N 1
ATOM 1356 C CA . LEU A 1 190 ? 3.460 -5.219 9.869 1.00 96.19 190 LEU A CA 1
ATOM 1357 C C . LEU A 1 190 ? 3.934 -6.135 8.731 1.00 96.19 190 LEU A C 1
ATOM 1359 O O . LEU A 1 190 ? 5.120 -6.209 8.421 1.00 96.19 190 LEU A O 1
ATOM 1363 N N . GLU A 1 191 ? 2.979 -6.808 8.100 1.00 97.12 191 GLU A N 1
ATOM 1364 C CA . GLU A 1 191 ? 3.153 -7.748 6.991 1.00 97.12 191 GLU A CA 1
ATOM 1365 C C . GLU A 1 191 ? 2.736 -7.142 5.652 1.00 97.12 191 GLU A C 1
ATOM 1367 O O . GLU A 1 191 ? 3.342 -7.443 4.622 1.00 97.12 191 GLU A O 1
ATOM 1372 N N . GLU A 1 192 ? 1.729 -6.270 5.644 1.00 97.88 192 GLU A N 1
ATOM 1373 C CA . GLU A 1 192 ? 1.229 -5.644 4.423 1.00 97.88 192 GLU A CA 1
ATOM 1374 C C . GLU A 1 192 ? 0.934 -4.156 4.623 1.00 97.88 192 GLU A C 1
ATOM 1376 O O . GLU A 1 192 ? 0.200 -3.761 5.533 1.00 97.88 192 GLU A O 1
ATOM 1381 N N . LEU A 1 193 ? 1.486 -3.338 3.725 1.00 96.81 193 LEU A N 1
ATOM 1382 C CA . LEU A 1 193 ? 1.240 -1.905 3.651 1.00 96.81 193 LEU A CA 1
ATOM 1383 C C . LEU A 1 193 ? 0.772 -1.521 2.247 1.00 96.81 193 LEU A C 1
ATOM 1385 O O . LEU A 1 193 ? 1.482 -1.726 1.263 1.00 96.81 193 LEU A O 1
ATOM 1389 N N . VAL A 1 194 ? -0.411 -0.919 2.164 1.00 96.81 194 VAL A N 1
ATOM 1390 C CA . VAL A 1 194 ? -1.007 -0.444 0.911 1.00 96.81 194 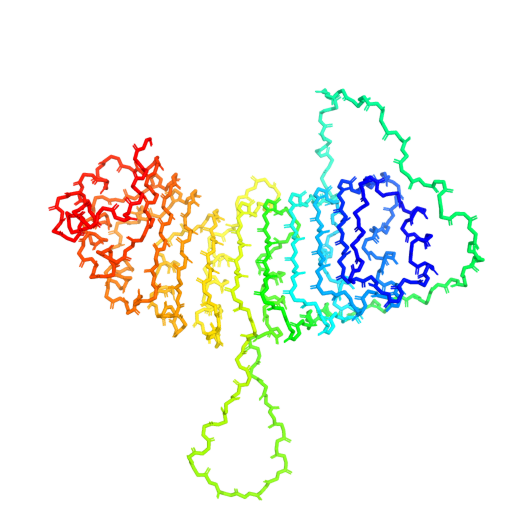VAL A CA 1
ATOM 1391 C C . VAL A 1 194 ? -1.291 1.047 1.031 1.00 96.81 194 VAL A C 1
ATOM 1393 O O . VAL A 1 194 ? -2.078 1.461 1.874 1.00 96.81 194 VAL A O 1
ATOM 1396 N N . LEU A 1 195 ? -0.666 1.851 0.178 1.00 94.19 195 LEU A N 1
ATOM 1397 C CA . LEU A 1 195 ? -0.759 3.307 0.116 1.00 94.19 195 LEU A CA 1
ATOM 1398 C C . LEU A 1 195 ? -1.101 3.725 -1.318 1.00 94.19 195 LEU A C 1
ATOM 1400 O O . LEU A 1 195 ? -0.232 4.170 -2.063 1.00 94.19 195 LEU A O 1
ATOM 1404 N N . MET A 1 196 ? -2.357 3.567 -1.729 1.00 92.69 196 MET A N 1
ATOM 1405 C CA . MET A 1 196 ? -2.755 3.827 -3.117 1.00 92.69 196 MET A CA 1
ATOM 1406 C C . MET A 1 196 ? -3.570 5.110 -3.259 1.00 92.69 196 MET A C 1
ATOM 1408 O O . MET A 1 196 ? -4.504 5.339 -2.497 1.00 92.69 196 MET A O 1
ATOM 1412 N N . ASN A 1 197 ? -3.268 5.919 -4.275 1.00 84.44 197 ASN A N 1
ATOM 1413 C CA . ASN A 1 197 ? -4.075 7.060 -4.729 1.00 84.44 197 ASN A CA 1
ATOM 1414 C C . ASN A 1 197 ? -4.437 8.065 -3.620 1.00 84.44 197 ASN A C 1
ATOM 1416 O O . ASN A 1 197 ? -5.506 8.679 -3.642 1.00 84.44 197 ASN A O 1
ATOM 1420 N N . ASN A 1 198 ? -3.564 8.253 -2.632 1.00 75.19 198 ASN A N 1
ATOM 1421 C CA . ASN A 1 198 ? -3.825 9.183 -1.538 1.00 75.19 198 ASN A CA 1
ATOM 1422 C C . ASN A 1 198 ? -3.582 10.625 -2.021 1.00 75.19 198 ASN A C 1
ATOM 1424 O O . ASN A 1 198 ? -2.444 11.078 -2.138 1.00 75.19 198 ASN A O 1
ATOM 1428 N N . LYS A 1 199 ? -4.671 11.339 -2.345 1.00 75.44 199 LYS A N 1
ATOM 1429 C CA . LYS A 1 199 ? -4.641 12.697 -2.917 1.00 75.44 199 LYS A CA 1
ATOM 1430 C C . LYS A 1 199 ? -5.072 13.743 -1.902 1.00 75.44 199 LYS A C 1
ATOM 1432 O O . LYS A 1 199 ? -6.261 13.872 -1.600 1.00 75.44 199 LYS A O 1
ATOM 1437 N N . ARG A 1 200 ? -4.156 14.584 -1.424 1.00 62.84 200 ARG A N 1
ATOM 1438 C CA . ARG A 1 200 ? -4.524 15.680 -0.520 1.00 62.84 200 ARG A CA 1
ATOM 1439 C C . ARG A 1 200 ? -5.138 16.835 -1.310 1.00 62.84 200 ARG A C 1
ATOM 1441 O O . ARG A 1 200 ? -4.453 17.657 -1.901 1.00 62.84 200 ARG A O 1
ATOM 1448 N N . GLY A 1 201 ? -6.466 16.934 -1.279 1.00 59.84 201 GLY A N 1
ATOM 1449 C CA . GLY A 1 201 ? -7.184 18.082 -1.836 1.00 59.84 201 GLY A CA 1
ATOM 1450 C C . GLY A 1 201 ? -7.293 18.116 -3.363 1.00 59.84 201 GLY A C 1
ATOM 1451 O O . GLY A 1 201 ? -7.564 19.197 -3.884 1.00 59.84 201 GLY A O 1
ATOM 1452 N N . GLY A 1 202 ? -7.141 16.968 -4.031 1.00 67.19 202 GLY A N 1
ATOM 1453 C CA . GLY A 1 202 ? -7.260 16.806 -5.488 1.00 67.19 202 GLY A CA 1
ATOM 1454 C C . GLY A 1 202 ? -5.921 16.634 -6.209 1.00 67.19 202 GLY A C 1
ATOM 1455 O O . GLY A 1 202 ? -5.909 16.180 -7.346 1.00 67.19 202 GLY A O 1
ATOM 1456 N N . THR A 1 203 ? -4.811 16.936 -5.539 1.00 70.25 203 THR A N 1
ATOM 1457 C CA . THR A 1 203 ? -3.449 16.682 -6.019 1.00 70.25 203 THR A CA 1
ATOM 1458 C C . THR A 1 203 ? -2.878 15.451 -5.330 1.00 70.25 203 THR A C 1
ATOM 1460 O O . THR A 1 203 ? -3.230 15.177 -4.178 1.00 70.25 203 THR A O 1
ATOM 1463 N N . ASP A 1 204 ? -2.006 14.720 -6.018 1.00 78.75 204 ASP A N 1
ATOM 1464 C CA . ASP A 1 204 ? -1.280 13.588 -5.437 1.00 78.75 204 ASP A CA 1
ATOM 1465 C C . ASP A 1 204 ? -0.442 14.036 -4.226 1.00 78.75 204 ASP A C 1
ATOM 1467 O O . ASP A 1 204 ? -0.200 15.234 -4.020 1.00 78.75 204 ASP A O 1
ATOM 1471 N N . MET A 1 205 ? -0.046 13.084 -3.378 1.00 82.56 205 MET A N 1
ATOM 1472 C CA . MET A 1 205 ? 0.871 13.367 -2.275 1.00 82.56 205 MET A CA 1
ATOM 1473 C C . MET A 1 205 ? 2.150 14.010 -2.845 1.00 82.56 205 MET A C 1
ATOM 1475 O O . MET A 1 205 ? 2.707 13.481 -3.807 1.00 82.56 205 MET A O 1
ATOM 1479 N N . PRO A 1 206 ? 2.632 15.145 -2.299 1.00 86.50 206 PRO A N 1
ATOM 1480 C CA . PRO A 1 206 ? 3.853 15.763 -2.802 1.00 86.50 206 PRO A CA 1
ATOM 1481 C C . PRO A 1 206 ? 5.010 14.757 -2.784 1.00 86.50 206 PRO A C 1
ATOM 1483 O O . PRO A 1 206 ? 5.223 14.107 -1.760 1.00 86.50 206 PRO A O 1
ATOM 1486 N N . GLN A 1 207 ? 5.802 14.672 -3.860 1.00 88.12 207 GLN A N 1
ATOM 1487 C CA . GLN A 1 207 ? 6.945 13.742 -3.944 1.00 88.12 207 GLN A CA 1
ATOM 1488 C C . GLN A 1 207 ? 7.870 13.813 -2.718 1.00 88.12 207 GLN A C 1
ATOM 1490 O O . GLN A 1 207 ? 8.414 12.805 -2.277 1.00 88.12 207 GLN A O 1
ATOM 1495 N N . ALA A 1 208 ? 8.056 15.009 -2.148 1.00 90.44 208 ALA A N 1
ATOM 1496 C CA . ALA A 1 208 ? 8.869 15.199 -0.950 1.00 90.44 208 ALA A CA 1
ATOM 1497 C C . ALA A 1 208 ? 8.290 14.481 0.284 1.00 90.44 208 ALA A C 1
ATOM 1499 O O . ALA A 1 208 ? 9.059 13.938 1.075 1.00 90.44 208 ALA A O 1
ATOM 1500 N N . GLU A 1 209 ? 6.961 14.447 0.439 1.00 89.56 209 GLU A N 1
ATOM 1501 C CA . GLU A 1 209 ? 6.292 13.691 1.506 1.00 89.56 209 GLU A CA 1
ATOM 1502 C C . GLU A 1 209 ? 6.413 12.182 1.263 1.00 89.56 209 GLU A C 1
ATOM 1504 O O . GLU A 1 209 ? 6.768 11.455 2.189 1.00 89.56 209 GLU A O 1
ATOM 1509 N N . VAL A 1 210 ? 6.200 11.721 0.022 1.00 91.44 210 VAL A N 1
ATOM 1510 C CA . VAL A 1 210 ? 6.363 10.303 -0.357 1.00 91.44 210 VAL A CA 1
ATOM 1511 C C . VAL A 1 210 ? 7.796 9.833 -0.094 1.00 91.44 210 VAL A C 1
ATOM 1513 O O . VAL A 1 210 ? 8.012 8.786 0.512 1.00 91.44 210 VAL A O 1
ATOM 1516 N N . LEU A 1 211 ? 8.792 10.630 -0.484 1.00 93.31 211 LEU A N 1
ATOM 1517 C CA . LEU A 1 211 ? 10.202 10.324 -0.255 1.00 93.31 211 LEU A CA 1
ATOM 1518 C C . LEU A 1 211 ? 10.560 10.325 1.236 1.00 93.31 211 LEU A C 1
ATOM 1520 O O . LEU A 1 211 ? 11.291 9.446 1.687 1.00 93.31 211 LEU A O 1
ATOM 1524 N N . ALA A 1 212 ? 10.057 11.290 2.012 1.00 91.75 212 ALA A N 1
ATOM 1525 C CA . ALA A 1 212 ? 10.269 11.322 3.458 1.00 91.75 212 ALA A CA 1
ATOM 1526 C C . ALA A 1 212 ? 9.656 10.092 4.144 1.00 91.75 212 ALA A C 1
ATOM 1528 O O . ALA A 1 212 ? 10.291 9.493 5.014 1.00 91.75 212 ALA A O 1
ATOM 1529 N N . LEU A 1 213 ? 8.459 9.686 3.712 1.00 92.25 213 LEU A N 1
ATOM 1530 C CA . LEU A 1 213 ? 7.806 8.467 4.172 1.00 92.25 213 LEU A CA 1
ATOM 1531 C C . LEU A 1 213 ? 8.640 7.227 3.839 1.00 92.25 213 LEU A C 1
ATOM 1533 O O . LEU A 1 213 ? 8.920 6.425 4.729 1.00 92.25 213 LEU A O 1
ATOM 1537 N N . MET A 1 214 ? 9.097 7.102 2.591 1.00 95.06 214 MET A N 1
ATOM 1538 C CA . MET A 1 214 ? 9.906 5.962 2.169 1.00 95.06 214 MET A CA 1
ATOM 1539 C C . MET A 1 214 ? 11.230 5.882 2.933 1.00 95.06 214 MET A C 1
ATOM 1541 O O . MET A 1 214 ? 11.611 4.801 3.363 1.00 95.06 214 MET A O 1
ATOM 1545 N N . ARG A 1 215 ? 11.905 7.011 3.177 1.00 94.31 215 ARG A N 1
ATOM 1546 C CA . ARG A 1 215 ? 13.130 7.055 3.995 1.00 94.31 215 ARG A CA 1
ATOM 1547 C C . ARG A 1 215 ? 12.906 6.548 5.409 1.00 94.31 215 ARG A C 1
ATOM 1549 O O . ARG A 1 215 ? 13.687 5.746 5.911 1.00 94.31 215 ARG A O 1
ATOM 1556 N N . ALA A 1 216 ? 11.833 7.005 6.048 1.00 91.94 216 ALA A N 1
ATOM 1557 C CA . ALA A 1 216 ? 11.490 6.551 7.388 1.00 91.94 216 ALA A CA 1
ATOM 1558 C C . ALA A 1 216 ? 11.183 5.046 7.407 1.00 91.94 216 ALA A C 1
ATOM 1560 O O . ALA A 1 216 ? 11.633 4.342 8.306 1.00 91.94 216 ALA A O 1
ATOM 1561 N N . MET A 1 217 ? 10.472 4.540 6.396 1.00 93.50 217 MET A N 1
ATOM 1562 C CA . MET A 1 217 ? 10.213 3.108 6.255 1.00 93.50 217 MET A CA 1
ATOM 1563 C C . MET A 1 217 ? 11.485 2.300 5.983 1.00 93.50 217 MET A C 1
ATOM 1565 O O . MET A 1 217 ? 11.663 1.239 6.572 1.00 93.50 217 MET A O 1
ATOM 1569 N N . ALA A 1 218 ? 12.370 2.779 5.109 1.00 93.81 218 ALA A N 1
ATOM 1570 C CA . ALA A 1 218 ? 13.628 2.116 4.776 1.00 93.81 218 ALA A CA 1
ATOM 1571 C C . ALA A 1 218 ? 14.555 2.015 5.996 1.00 93.81 218 ALA A C 1
ATOM 1573 O O . ALA A 1 218 ? 15.227 1.005 6.172 1.00 93.81 218 ALA A O 1
ATOM 1574 N N . ALA A 1 219 ? 14.536 3.017 6.879 1.00 91.31 219 ALA A N 1
ATOM 1575 C CA . ALA A 1 219 ? 15.284 3.002 8.134 1.00 91.31 219 ALA A CA 1
ATOM 1576 C C . ALA A 1 219 ? 14.664 2.104 9.225 1.00 91.31 219 ALA A C 1
ATOM 1578 O O . ALA A 1 219 ? 15.322 1.812 10.223 1.00 91.31 219 ALA A O 1
ATOM 1579 N N . ALA A 1 220 ? 13.410 1.678 9.070 1.00 89.88 220 ALA A N 1
ATOM 1580 C CA . ALA A 1 220 ? 12.688 0.957 10.107 1.00 89.88 220 ALA A CA 1
ATOM 1581 C C . ALA A 1 220 ? 12.890 -0.568 10.061 1.00 89.88 220 ALA A C 1
ATOM 1583 O O . ALA A 1 220 ? 13.022 -1.151 8.982 1.00 89.88 220 ALA A O 1
ATOM 1584 N N . PRO A 1 221 ? 12.827 -1.263 11.213 1.00 90.19 221 PRO A N 1
ATOM 1585 C CA . PRO A 1 221 ? 13.019 -2.711 11.299 1.00 90.19 221 PRO A CA 1
ATOM 1586 C C . PRO A 1 221 ? 11.758 -3.508 10.903 1.00 90.19 221 PRO A C 1
ATOM 1588 O O . PRO A 1 221 ? 11.278 -4.356 11.655 1.00 90.19 221 PRO A O 1
ATOM 1591 N N . LEU A 1 222 ? 11.220 -3.282 9.701 1.00 92.75 222 LEU A N 1
ATOM 1592 C CA . LEU A 1 222 ? 10.001 -3.933 9.189 1.00 92.75 222 LEU A CA 1
ATOM 1593 C C . LEU A 1 222 ? 10.252 -5.374 8.693 1.00 92.75 222 LEU A C 1
ATOM 1595 O O . LEU A 1 222 ? 9.889 -5.740 7.580 1.00 92.75 222 LEU A O 1
ATOM 1599 N N . ARG A 1 223 ? 10.896 -6.223 9.505 1.00 93.38 223 ARG A N 1
ATOM 1600 C CA . ARG A 1 223 ? 11.365 -7.569 9.095 1.00 93.38 223 ARG A CA 1
ATOM 1601 C C . ARG A 1 223 ? 10.246 -8.516 8.642 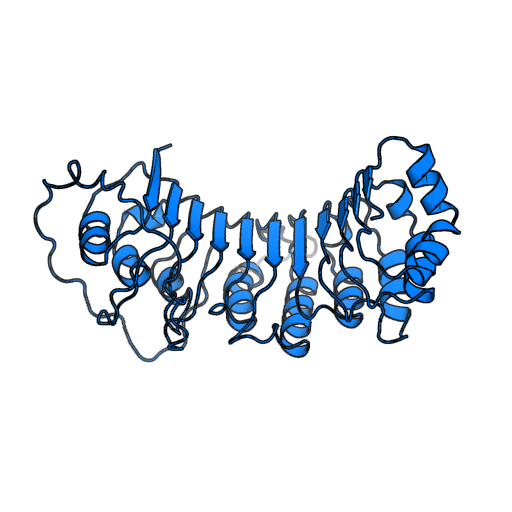1.00 93.38 223 ARG A C 1
ATOM 1603 O O . ARG A 1 223 ? 10.511 -9.483 7.923 1.00 93.38 223 ARG A O 1
ATOM 1610 N N . LYS A 1 224 ? 9.010 -8.270 9.082 1.00 95.75 224 LYS A N 1
ATOM 1611 C CA . LYS A 1 224 ? 7.825 -9.057 8.719 1.00 95.75 224 LYS A CA 1
ATOM 1612 C C . LYS A 1 224 ? 7.110 -8.535 7.473 1.00 95.75 224 LYS A C 1
ATOM 1614 O O . LYS A 1 224 ? 6.238 -9.240 6.982 1.00 95.75 224 LYS A O 1
ATOM 1619 N N . LEU A 1 225 ? 7.506 -7.389 6.913 1.00 96.88 225 LEU A N 1
ATOM 1620 C CA . LEU A 1 225 ? 6.861 -6.839 5.723 1.00 96.88 225 LEU A CA 1
ATOM 1621 C C . LEU A 1 225 ? 7.051 -7.792 4.534 1.00 96.88 225 LEU A C 1
ATOM 1623 O O . LEU A 1 225 ? 8.174 -8.177 4.202 1.00 96.88 225 LEU A O 1
ATOM 1627 N N . ARG A 1 226 ? 5.935 -8.196 3.924 1.00 98.00 226 ARG A N 1
ATOM 1628 C CA . ARG A 1 226 ? 5.857 -9.081 2.751 1.00 98.00 226 ARG A CA 1
ATOM 1629 C C . ARG A 1 226 ? 5.187 -8.405 1.566 1.00 98.00 226 ARG A C 1
ATOM 1631 O O . ARG A 1 226 ? 5.552 -8.694 0.432 1.00 98.00 226 ARG A O 1
ATOM 1638 N N . GLY A 1 227 ? 4.236 -7.505 1.805 1.00 98.12 227 GLY A N 1
ATOM 1639 C CA . GLY A 1 227 ? 3.541 -6.762 0.758 1.00 98.12 227 GLY A CA 1
ATOM 1640 C C . GLY A 1 227 ? 3.721 -5.258 0.901 1.00 98.12 227 GLY A C 1
ATOM 1641 O O . GLY A 1 227 ? 3.395 -4.694 1.945 1.00 98.12 227 GLY A O 1
ATOM 1642 N N . LEU A 1 228 ? 4.183 -4.606 -0.164 1.00 97.69 228 LEU A N 1
ATOM 1643 C CA . LEU A 1 228 ? 4.207 -3.153 -0.279 1.00 97.69 228 LEU A CA 1
ATOM 1644 C C . LEU A 1 228 ? 3.507 -2.728 -1.566 1.00 97.69 228 LEU A C 1
ATOM 1646 O O . LEU A 1 228 ? 3.916 -3.105 -2.662 1.00 97.69 228 LEU A O 1
ATOM 1650 N N . SER A 1 229 ? 2.473 -1.907 -1.432 1.00 97.38 229 SER A N 1
ATOM 1651 C CA . SER A 1 229 ? 1.822 -1.237 -2.551 1.00 97.38 229 SER A CA 1
ATOM 1652 C C . SER A 1 229 ? 1.842 0.264 -2.319 1.00 97.38 229 SER A C 1
ATOM 1654 O O . SER A 1 229 ? 1.386 0.729 -1.277 1.00 97.38 229 SER A O 1
ATOM 1656 N N . ILE A 1 230 ? 2.376 1.024 -3.270 1.00 95.31 230 ILE A N 1
ATOM 1657 C CA . ILE A 1 230 ? 2.429 2.481 -3.196 1.00 95.31 230 ILE A CA 1
ATOM 1658 C C . ILE A 1 230 ? 2.166 3.102 -4.572 1.00 95.31 230 ILE A C 1
ATOM 1660 O O . ILE A 1 230 ? 2.806 2.750 -5.564 1.00 95.31 230 ILE A O 1
ATOM 1664 N N . SER A 1 231 ? 1.211 4.030 -4.639 1.00 93.38 231 SER A N 1
ATOM 1665 C CA . SER A 1 231 ? 0.895 4.779 -5.860 1.00 93.38 231 SER A CA 1
ATOM 1666 C C . SER A 1 231 ? 0.664 6.262 -5.594 1.00 93.38 231 SER A C 1
ATOM 1668 O O . SER A 1 231 ? 0.233 6.656 -4.507 1.00 93.38 231 SER A O 1
ATOM 1670 N N . GLY A 1 232 ? 0.905 7.076 -6.623 1.00 85.38 232 GLY A N 1
ATOM 1671 C CA . GLY A 1 232 ? 0.713 8.523 -6.604 1.00 85.38 232 GLY A CA 1
ATOM 1672 C C . GLY A 1 232 ? 1.926 9.271 -6.050 1.00 85.38 232 GLY A C 1
ATOM 1673 O O . GLY A 1 232 ? 2.042 9.471 -4.843 1.00 85.38 232 GLY A O 1
ATOM 1674 N N . GLY A 1 233 ? 2.801 9.734 -6.949 1.00 85.12 233 GLY A N 1
ATOM 1675 C CA . GLY A 1 233 ? 3.973 10.552 -6.608 1.00 85.12 233 GLY A CA 1
ATOM 1676 C C . GLY A 1 233 ? 5.240 9.758 -6.270 1.00 85.12 233 GLY A C 1
ATOM 1677 O O . GLY A 1 233 ? 6.131 10.279 -5.594 1.00 85.12 233 GLY A O 1
ATOM 1678 N N . VAL A 1 234 ? 5.331 8.495 -6.702 1.00 92.69 234 VAL A N 1
ATOM 1679 C CA . VAL A 1 234 ? 6.558 7.694 -6.585 1.00 92.69 234 VAL A CA 1
ATOM 1680 C C . VAL A 1 234 ? 7.472 7.975 -7.778 1.00 92.69 234 VAL A C 1
ATOM 1682 O O . VAL A 1 234 ? 7.143 7.641 -8.914 1.00 92.69 234 VAL A O 1
ATOM 1685 N N . GLY A 1 235 ? 8.644 8.549 -7.506 1.00 95.31 235 GLY A N 1
ATOM 1686 C CA . GLY A 1 235 ? 9.714 8.738 -8.490 1.00 95.31 235 GLY A CA 1
ATOM 1687 C C . GLY A 1 235 ? 10.946 7.875 -8.206 1.00 95.31 235 GLY A C 1
ATOM 1688 O O . GLY A 1 235 ? 11.016 7.166 -7.201 1.00 95.31 235 GLY A O 1
ATOM 1689 N N . ASP A 1 236 ? 11.970 8.002 -9.052 1.00 96.19 236 ASP A N 1
ATOM 1690 C CA . ASP A 1 236 ? 13.195 7.181 -9.004 1.00 96.19 236 ASP A CA 1
ATOM 1691 C C . ASP A 1 236 ? 13.912 7.198 -7.650 1.00 96.19 236 ASP A C 1
ATOM 1693 O O . ASP A 1 236 ? 14.471 6.195 -7.217 1.00 96.19 236 ASP A O 1
ATOM 1697 N N . ARG A 1 237 ? 13.850 8.309 -6.910 1.00 96.31 237 ARG A N 1
ATOM 1698 C CA . ARG A 1 237 ? 14.468 8.386 -5.577 1.00 96.31 237 ARG A CA 1
ATOM 1699 C C . ARG A 1 237 ? 13.867 7.387 -4.591 1.00 96.31 237 ARG A C 1
ATOM 1701 O O . ARG A 1 237 ? 14.605 6.822 -3.796 1.00 96.31 237 ARG A O 1
ATOM 1708 N N . VAL A 1 238 ? 12.558 7.142 -4.662 1.00 95.94 238 VAL A N 1
ATOM 1709 C CA . VAL A 1 238 ? 11.868 6.165 -3.803 1.00 95.94 238 VAL A CA 1
ATOM 1710 C C . VAL A 1 238 ? 12.382 4.752 -4.082 1.00 95.94 238 VAL A C 1
ATOM 1712 O O . VAL A 1 238 ? 12.536 3.969 -3.151 1.00 95.94 238 VAL A O 1
ATOM 1715 N N . ILE A 1 239 ? 12.727 4.447 -5.336 1.00 96.88 239 ILE A N 1
ATOM 1716 C CA . ILE A 1 239 ? 13.327 3.164 -5.724 1.00 96.88 239 ILE A CA 1
ATOM 1717 C C . ILE A 1 239 ? 14.685 2.959 -5.056 1.00 96.88 239 ILE A C 1
ATOM 1719 O O . ILE A 1 239 ? 14.954 1.874 -4.546 1.00 96.88 239 ILE A O 1
ATOM 1723 N N . GLY A 1 240 ? 15.506 4.009 -4.986 1.00 96.19 240 GLY A N 1
ATOM 1724 C CA . GLY A 1 240 ? 16.793 3.958 -4.291 1.00 96.19 240 GLY A CA 1
ATOM 1725 C C . GLY A 1 240 ? 16.645 3.685 -2.790 1.00 96.19 240 GLY A C 1
ATOM 1726 O O . GLY A 1 240 ? 17.391 2.883 -2.233 1.00 96.19 240 GLY A O 1
ATOM 1727 N N . GLU A 1 241 ? 15.653 4.302 -2.141 1.00 97.06 241 GLU A N 1
ATOM 1728 C CA . GLU A 1 241 ? 15.345 4.046 -0.724 1.00 97.06 241 GLU A CA 1
ATOM 1729 C C . GLU A 1 241 ? 14.790 2.627 -0.504 1.00 97.06 241 GLU A C 1
ATOM 1731 O O . GLU A 1 241 ? 15.113 1.977 0.485 1.00 97.06 241 GLU A O 1
ATOM 1736 N N . LEU A 1 242 ? 13.981 2.108 -1.433 1.00 96.25 242 LEU A N 1
ATOM 1737 C CA . LEU A 1 242 ? 13.467 0.738 -1.362 1.00 96.25 242 LEU A CA 1
ATOM 1738 C C . LEU A 1 242 ? 14.588 -0.293 -1.521 1.00 96.25 242 LEU A C 1
ATOM 1740 O O . LEU A 1 242 ? 14.637 -1.264 -0.771 1.00 96.25 242 LEU A O 1
ATOM 1744 N N . ALA A 1 243 ? 15.502 -0.072 -2.465 1.00 96.25 243 ALA A N 1
ATOM 1745 C CA . ALA A 1 243 ? 16.628 -0.963 -2.724 1.00 96.25 243 ALA A CA 1
ATOM 1746 C C . ALA A 1 243 ? 17.591 -1.076 -1.530 1.00 96.25 243 ALA A C 1
ATOM 1748 O O . ALA A 1 243 ? 18.211 -2.121 -1.335 1.00 96.25 243 ALA A O 1
ATOM 1749 N N . SER A 1 244 ? 17.716 -0.011 -0.729 1.00 95.69 244 SER A N 1
ATOM 1750 C CA . SER A 1 244 ? 18.593 0.030 0.447 1.00 95.69 244 SER A CA 1
ATOM 1751 C C . SER A 1 244 ? 17.925 -0.451 1.739 1.00 95.69 244 SER A C 1
ATOM 1753 O O . SER A 1 244 ? 18.611 -0.645 2.746 1.00 95.69 244 SER A O 1
ATOM 1755 N N . ALA A 1 245 ? 16.607 -0.668 1.731 1.00 96.06 245 ALA A N 1
ATOM 1756 C CA . ALA A 1 245 ? 15.867 -1.034 2.927 1.00 96.06 245 ALA A CA 1
ATOM 1757 C C . ALA A 1 245 ? 16.265 -2.441 3.437 1.00 96.06 245 ALA A C 1
ATOM 1759 O O . ALA A 1 245 ? 16.185 -3.414 2.681 1.00 96.06 245 ALA A O 1
ATOM 1760 N N . PRO A 1 246 ? 16.611 -2.617 4.731 1.00 94.31 246 PRO A N 1
ATOM 1761 C CA . PRO A 1 246 ? 17.036 -3.914 5.274 1.00 94.31 246 PRO A CA 1
ATOM 1762 C C . PRO A 1 246 ? 15.979 -5.020 5.169 1.00 94.31 246 PRO A C 1
ATOM 1764 O O . PRO A 1 246 ? 16.308 -6.204 5.144 1.00 94.31 246 PRO A O 1
ATOM 1767 N N . TRP A 1 247 ? 14.700 -4.645 5.121 1.00 95.06 247 TRP A N 1
ATOM 1768 C CA . TRP A 1 247 ? 13.576 -5.570 4.981 1.00 95.06 247 TRP A CA 1
ATOM 1769 C C . TRP A 1 247 ? 13.257 -5.933 3.525 1.00 95.06 247 TRP A C 1
ATOM 1771 O O . TRP A 1 247 ? 12.490 -6.868 3.301 1.00 95.06 247 TRP A O 1
ATOM 1781 N N . ALA A 1 248 ? 13.850 -5.258 2.530 1.00 96.44 248 ALA A N 1
ATOM 1782 C CA . ALA A 1 248 ? 13.529 -5.466 1.116 1.00 96.44 248 ALA A CA 1
ATOM 1783 C C . ALA A 1 248 ? 13.752 -6.919 0.665 1.00 96.44 248 ALA A C 1
ATOM 1785 O O . ALA A 1 248 ? 12.981 -7.452 -0.129 1.00 96.44 248 ALA A O 1
ATOM 1786 N N . GLY A 1 249 ? 14.752 -7.608 1.227 1.00 96.62 249 GLY A N 1
ATOM 1787 C CA . GLY A 1 249 ? 15.023 -9.011 0.897 1.00 96.62 249 GLY A CA 1
ATOM 1788 C C . GLY A 1 249 ? 13.926 -9.999 1.317 1.00 96.62 249 GLY A C 1
ATOM 1789 O O . GLY A 1 249 ? 13.867 -11.102 0.772 1.00 96.62 249 GLY A O 1
ATOM 1790 N N . GLY A 1 250 ? 13.058 -9.607 2.256 1.00 96.88 250 GLY A N 1
ATOM 1791 C CA . GLY A 1 250 ? 11.890 -10.377 2.688 1.00 96.88 250 GLY A CA 1
ATOM 1792 C C . GLY A 1 250 ? 10.594 -10.014 1.959 1.00 96.88 250 GLY A C 1
ATOM 1793 O O . GLY A 1 250 ? 9.565 -10.610 2.259 1.00 96.88 250 GLY A O 1
ATOM 1794 N N . LEU A 1 251 ? 10.621 -9.052 1.033 1.00 98.00 251 LEU A N 1
ATOM 1795 C CA . LEU A 1 251 ? 9.431 -8.594 0.323 1.00 98.00 251 LEU A CA 1
ATOM 1796 C C . LEU A 1 251 ? 8.995 -9.624 -0.730 1.00 98.00 251 LEU A C 1
ATOM 1798 O O . LEU A 1 251 ? 9.789 -10.021 -1.577 1.00 98.00 251 LEU A O 1
ATOM 1802 N N . GLU A 1 252 ? 7.727 -10.029 -0.695 1.00 98.31 252 GLU A N 1
ATOM 1803 C CA . GLU A 1 252 ? 7.121 -11.000 -1.616 1.00 98.31 252 GLU A CA 1
ATOM 1804 C C . GLU A 1 252 ? 6.316 -10.323 -2.731 1.00 98.31 252 GLU A C 1
ATOM 1806 O O . GLU A 1 252 ? 6.278 -10.811 -3.862 1.00 98.31 252 GLU A O 1
ATOM 1811 N N . ARG A 1 253 ? 5.678 -9.187 -2.430 1.00 98.50 253 ARG A N 1
ATOM 1812 C CA . ARG A 1 253 ? 4.850 -8.430 -3.374 1.00 98.50 253 ARG A CA 1
ATOM 1813 C C . ARG A 1 253 ? 5.238 -6.958 -3.361 1.00 98.50 253 ARG A C 1
ATOM 1815 O O . ARG A 1 253 ? 5.214 -6.323 -2.305 1.00 98.50 253 ARG A O 1
ATOM 1822 N N . LEU A 1 254 ? 5.532 -6.419 -4.540 1.00 98.00 254 LEU A N 1
ATOM 1823 C CA . LEU A 1 254 ? 5.812 -5.005 -4.754 1.00 98.00 254 LEU A CA 1
ATOM 1824 C C . LEU A 1 254 ? 4.889 -4.453 -5.840 1.00 98.00 254 LEU A C 1
ATOM 1826 O O . LEU A 1 254 ? 4.965 -4.868 -6.991 1.00 98.00 254 LEU A O 1
ATOM 1830 N N . ALA A 1 255 ? 4.035 -3.498 -5.486 1.00 97.81 255 ALA A N 1
ATOM 1831 C CA . ALA A 1 255 ? 3.159 -2.817 -6.430 1.00 97.81 255 ALA A CA 1
ATOM 1832 C C . ALA A 1 255 ? 3.458 -1.316 -6.457 1.00 97.81 255 ALA A C 1
ATOM 1834 O O . ALA A 1 255 ? 3.220 -0.603 -5.485 1.00 97.81 255 ALA A O 1
ATOM 1835 N N . LEU A 1 256 ? 3.957 -0.850 -7.597 1.00 96.69 256 LEU A N 1
ATOM 1836 C CA . LEU A 1 256 ? 4.300 0.538 -7.902 1.00 96.69 256 LEU A CA 1
ATOM 1837 C C . LEU A 1 256 ? 3.471 1.047 -9.089 1.00 96.69 256 LEU A C 1
ATOM 1839 O O . LEU A 1 256 ? 3.958 1.836 -9.903 1.00 96.69 256 LEU A O 1
ATOM 1843 N N . ALA A 1 257 ? 2.234 0.568 -9.209 1.00 95.25 257 ALA A N 1
ATOM 1844 C CA . ALA A 1 257 ? 1.328 0.952 -10.279 1.00 95.25 257 ALA A CA 1
ATOM 1845 C C . ALA A 1 257 ? 0.939 2.439 -10.198 1.00 95.25 257 ALA A C 1
ATOM 1847 O O . ALA A 1 257 ? 0.910 3.015 -9.110 1.00 95.25 257 ALA A O 1
ATOM 1848 N N . TRP A 1 258 ? 0.569 3.037 -11.333 1.00 94.31 258 TRP A N 1
ATOM 1849 C CA . TRP A 1 258 ? 0.101 4.426 -11.446 1.00 94.31 258 TRP A CA 1
ATOM 1850 C C . TRP A 1 258 ? 1.124 5.466 -10.967 1.00 94.31 258 TRP A C 1
ATOM 1852 O O . TRP A 1 258 ? 0.784 6.407 -10.245 1.00 94.31 258 TRP A O 1
ATOM 1862 N N . ASN A 1 259 ? 2.392 5.292 -11.349 1.00 94.94 259 ASN A N 1
ATOM 1863 C CA . ASN A 1 259 ? 3.468 6.223 -11.018 1.00 94.94 259 ASN A CA 1
ATOM 1864 C C . ASN A 1 259 ? 4.162 6.721 -12.291 1.00 94.94 259 ASN A C 1
ATOM 1866 O O . ASN A 1 259 ? 5.155 6.160 -12.743 1.00 94.94 259 ASN A O 1
ATOM 1870 N N . ASP A 1 260 ? 3.6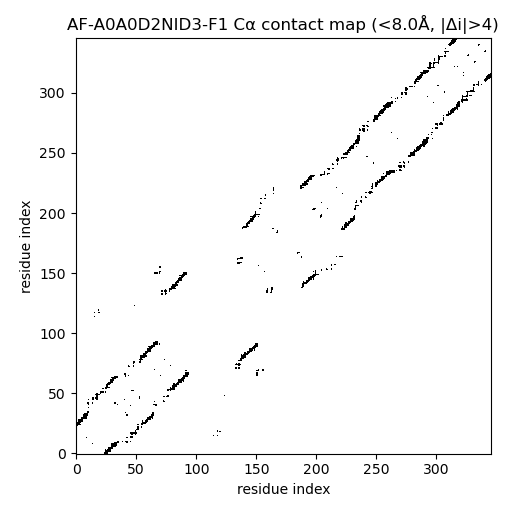49 7.806 -12.872 1.00 93.62 260 ASP A N 1
ATOM 1871 C CA . ASP A 1 260 ? 4.155 8.364 -14.137 1.00 93.62 260 ASP A CA 1
ATOM 1872 C C . ASP A 1 260 ? 5.538 9.020 -14.031 1.00 93.62 260 ASP A C 1
ATOM 1874 O O . ASP A 1 260 ? 6.157 9.329 -15.041 1.00 93.62 260 ASP A O 1
ATOM 1878 N N . GLU A 1 261 ? 6.048 9.237 -12.822 1.00 94.38 261 GLU A N 1
ATOM 1879 C CA . GLU A 1 261 ? 7.393 9.780 -12.594 1.00 94.38 261 GLU A CA 1
ATOM 1880 C C . GLU A 1 261 ? 8.443 8.675 -12.421 1.00 94.38 261 GLU A C 1
ATOM 1882 O O . GLU A 1 261 ? 9.646 8.945 -12.363 1.00 94.38 261 GLU A O 1
ATOM 1887 N N . LEU A 1 262 ? 7.991 7.423 -12.345 1.00 94.69 262 LEU A N 1
ATOM 1888 C CA . LEU A 1 262 ? 8.831 6.253 -12.179 1.00 94.69 262 LEU A CA 1
ATOM 1889 C C . LEU A 1 262 ? 9.616 5.985 -13.470 1.00 94.69 262 LEU A C 1
ATOM 1891 O O . LEU A 1 262 ? 9.041 5.679 -14.509 1.00 94.69 262 LEU A O 1
ATOM 1895 N N . GLY A 1 263 ? 10.940 6.090 -13.403 1.00 94.75 263 GLY A N 1
ATOM 1896 C CA . GLY A 1 263 ? 11.882 5.944 -14.514 1.00 94.75 263 GLY A CA 1
ATOM 1897 C C . GLY A 1 263 ? 12.043 7.188 -15.390 1.00 94.75 263 GLY A C 1
ATOM 1898 O O . GLY A 1 263 ? 12.785 7.122 -16.377 1.00 94.75 263 GLY A O 1
ATOM 1899 N N . ALA A 1 264 ? 11.381 8.298 -15.049 1.00 94.62 264 ALA A N 1
ATOM 1900 C CA . ALA A 1 264 ? 11.309 9.495 -15.884 1.00 94.62 264 ALA A CA 1
ATOM 1901 C C . ALA A 1 264 ? 12.504 10.450 -15.713 1.00 94.62 264 ALA A C 1
ATOM 1903 O O . ALA A 1 264 ? 12.730 11.300 -16.574 1.00 94.62 264 ALA A O 1
ATOM 1904 N N . SER A 1 265 ? 13.279 10.342 -14.625 1.00 93.69 265 SER A N 1
ATOM 1905 C CA . SER A 1 265 ? 14.340 11.320 -14.324 1.00 93.69 265 SER A CA 1
ATOM 1906 C C . SER A 1 265 ? 15.575 11.198 -15.225 1.00 93.69 265 SER A C 1
ATOM 1908 O O . SER A 1 265 ? 16.382 12.124 -15.295 1.00 93.69 265 SER A O 1
ATOM 1910 N N . GLY A 1 266 ? 15.741 10.053 -15.894 1.00 93.19 266 GLY A N 1
ATOM 1911 C CA . GLY A 1 266 ? 16.960 9.693 -16.621 1.00 93.19 266 GLY A CA 1
ATOM 1912 C C . GLY A 1 266 ? 18.120 9.260 -15.716 1.00 93.19 266 GLY A C 1
ATOM 1913 O O . GLY A 1 266 ? 19.123 8.765 -16.229 1.00 93.19 266 GLY A O 1
ATOM 1914 N N . ASP A 1 267 ? 17.989 9.395 -14.392 1.00 96.19 267 ASP A N 1
ATOM 1915 C CA . ASP A 1 267 ? 18.926 8.821 -13.431 1.00 96.19 267 ASP A CA 1
ATOM 1916 C C . ASP A 1 267 ? 18.669 7.317 -13.293 1.00 96.19 267 ASP A C 1
ATOM 1918 O O . ASP A 1 267 ? 17.638 6.867 -12.791 1.00 96.19 267 ASP A O 1
ATOM 1922 N N . LEU A 1 268 ? 19.631 6.532 -13.765 1.00 97.31 268 LEU A N 1
ATOM 1923 C CA . LEU A 1 268 ? 19.558 5.077 -13.765 1.00 97.31 268 LEU A CA 1
ATOM 1924 C C . LEU A 1 268 ? 20.137 4.449 -12.490 1.00 97.31 268 LEU A C 1
ATOM 1926 O O . LEU A 1 268 ? 19.989 3.245 -12.292 1.00 97.31 268 LEU A O 1
ATOM 1930 N N . MET A 1 269 ? 20.779 5.229 -11.611 1.00 97.69 269 MET A N 1
ATOM 1931 C CA . MET A 1 269 ? 21.401 4.696 -10.392 1.00 97.69 269 MET A CA 1
ATOM 1932 C C . MET A 1 269 ? 20.400 4.040 -9.431 1.00 97.69 269 MET A C 1
ATOM 1934 O O . MET A 1 269 ? 20.701 2.947 -8.949 1.00 97.69 269 MET A O 1
ATOM 1938 N N . PRO A 1 270 ? 19.202 4.604 -9.173 1.00 97.50 270 PRO A N 1
ATOM 1939 C CA . PRO A 1 270 ? 18.219 3.941 -8.318 1.00 97.50 270 PRO A CA 1
ATOM 1940 C C . PRO A 1 270 ? 17.751 2.593 -8.876 1.00 97.50 270 PRO A C 1
ATOM 1942 O O . PRO A 1 270 ? 17.579 1.636 -8.127 1.00 97.50 270 PRO A O 1
ATOM 1945 N N . TRP A 1 271 ? 17.610 2.495 -10.199 1.00 97.62 271 TRP A N 1
ATOM 1946 C CA . TRP A 1 271 ? 17.246 1.250 -10.874 1.00 97.62 271 TRP A CA 1
ATOM 1947 C C . TRP A 1 271 ? 18.362 0.216 -10.794 1.00 97.62 271 TRP A C 1
ATOM 1949 O O . TRP A 1 271 ? 18.091 -0.928 -10.454 1.00 97.62 271 TRP A O 1
ATOM 1959 N N . ALA A 1 272 ? 19.614 0.629 -11.006 1.00 97.62 272 ALA A N 1
ATOM 1960 C CA . ALA A 1 272 ? 20.773 -0.244 -10.835 1.00 97.62 272 ALA A CA 1
ATOM 1961 C C . ALA A 1 272 ? 20.905 -0.759 -9.386 1.00 97.62 272 ALA A C 1
ATOM 1963 O O . ALA A 1 272 ? 21.286 -1.906 -9.151 1.00 97.62 272 ALA A O 1
ATOM 1964 N N 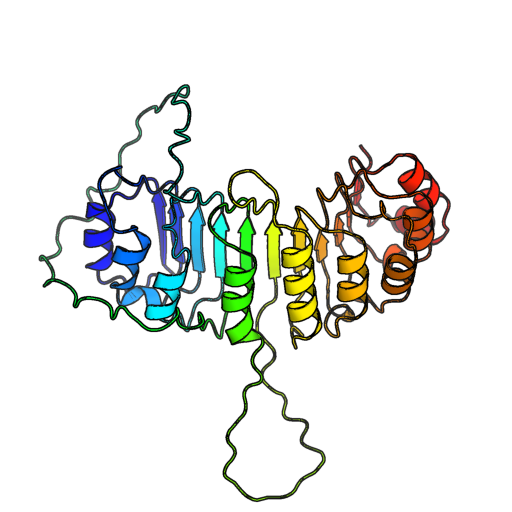. ALA A 1 273 ? 20.558 0.073 -8.397 1.00 97.19 273 ALA A N 1
ATOM 1965 C CA . ALA A 1 273 ? 20.510 -0.346 -7.001 1.00 97.19 273 ALA A CA 1
ATOM 1966 C C . ALA A 1 273 ? 19.404 -1.386 -6.759 1.00 97.19 273 ALA A C 1
ATOM 1968 O O . ALA A 1 273 ? 19.657 -2.401 -6.115 1.00 97.19 273 ALA A O 1
ATOM 1969 N N . LEU A 1 274 ? 18.200 -1.175 -7.306 1.00 96.62 274 LEU A N 1
ATOM 1970 C CA . LEU A 1 274 ? 17.088 -2.125 -7.187 1.00 96.62 274 LEU A CA 1
ATOM 1971 C C . LEU A 1 274 ? 17.407 -3.478 -7.832 1.00 96.62 274 LEU A C 1
ATOM 1973 O O . LEU A 1 274 ? 17.084 -4.528 -7.278 1.00 96.62 274 LEU A O 1
ATOM 1977 N N . THR A 1 275 ? 18.060 -3.469 -8.991 1.00 96.19 275 THR A N 1
ATOM 1978 C CA . THR A 1 275 ? 18.425 -4.696 -9.711 1.00 96.19 275 THR A CA 1
ATOM 1979 C C . THR A 1 275 ? 19.489 -5.489 -8.962 1.00 96.19 275 THR A C 1
ATOM 1981 O O . THR A 1 275 ? 19.446 -6.714 -8.964 1.00 96.19 275 THR A O 1
ATOM 1984 N N . GLY A 1 276 ? 20.406 -4.798 -8.273 1.00 95.81 276 GLY A N 1
ATOM 1985 C CA . GLY A 1 276 ? 21.398 -5.414 -7.388 1.00 95.81 276 GLY A CA 1
ATOM 1986 C C . GLY A 1 276 ? 20.872 -5.778 -5.994 1.00 95.81 276 GLY A C 1
ATOM 1987 O O . GLY A 1 276 ? 21.573 -6.452 -5.236 1.00 95.81 276 GLY A O 1
ATOM 1988 N N . ALA A 1 277 ? 19.663 -5.343 -5.624 1.00 94.94 277 ALA A N 1
ATOM 1989 C CA . ALA A 1 277 ? 19.099 -5.617 -4.310 1.00 94.94 277 ALA A CA 1
ATOM 1990 C C . ALA A 1 277 ? 18.730 -7.108 -4.170 1.00 94.94 277 ALA A C 1
ATOM 1992 O O . ALA A 1 277 ? 18.179 -7.711 -5.096 1.00 94.94 277 ALA A O 1
ATOM 1993 N N . PRO A 1 278 ? 18.977 -7.734 -3.003 1.00 92.94 278 PRO A N 1
ATOM 1994 C CA . PRO A 1 278 ? 18.732 -9.157 -2.797 1.00 92.94 278 PRO A CA 1
ATOM 1995 C C . PRO A 1 278 ? 17.244 -9.454 -2.535 1.00 92.94 278 PRO A C 1
ATOM 1997 O O . PRO A 1 278 ? 16.904 -10.015 -1.493 1.00 92.94 278 PRO A O 1
ATOM 2000 N N . LEU A 1 279 ? 16.355 -9.125 -3.478 1.00 96.00 279 LEU A N 1
ATOM 2001 C CA . LEU A 1 279 ? 14.897 -9.338 -3.415 1.00 96.00 279 LEU A CA 1
ATOM 2002 C C . LEU A 1 279 ? 14.514 -10.822 -3.605 1.00 96.00 279 LEU A C 1
ATOM 2004 O O . LEU A 1 279 ? 13.713 -11.193 -4.457 1.00 96.00 279 LEU A O 1
ATOM 2008 N N . ARG A 1 280 ? 15.124 -11.715 -2.819 1.00 94.69 280 ARG A N 1
ATOM 2009 C CA . ARG A 1 280 ? 15.055 -13.179 -2.995 1.00 94.69 280 ARG A CA 1
ATOM 2010 C C . ARG A 1 280 ? 13.645 -13.743 -2.803 1.00 94.69 280 ARG A C 1
ATOM 2012 O O . ARG A 1 280 ? 13.315 -14.782 -3.388 1.00 94.69 280 ARG A O 1
ATOM 2019 N N . ALA A 1 281 ? 12.848 -13.085 -1.967 1.00 97.25 281 ALA A N 1
ATOM 2020 C CA . ALA A 1 281 ? 11.473 -13.463 -1.672 1.00 97.25 281 ALA A CA 1
ATOM 2021 C C . ALA A 1 281 ? 10.460 -12.928 -2.695 1.00 97.25 281 ALA A C 1
ATOM 2023 O O . ALA A 1 281 ? 9.328 -13.396 -2.682 1.00 97.25 281 ALA A O 1
ATOM 2024 N N . LEU A 1 282 ? 10.843 -12.011 -3.593 1.00 97.88 282 LEU A N 1
ATOM 2025 C CA . LEU A 1 282 ? 9.889 -11.343 -4.476 1.00 97.88 282 LEU A CA 1
ATOM 2026 C C . LEU A 1 282 ? 9.266 -12.338 -5.463 1.00 97.88 282 LEU A C 1
ATOM 2028 O O . LEU A 1 282 ? 9.971 -13.129 -6.094 1.00 97.88 282 LEU A O 1
ATOM 2032 N N . ARG A 1 283 ? 7.934 -12.310 -5.559 1.00 97.31 283 ARG A N 1
ATOM 2033 C CA . ARG A 1 283 ? 7.112 -13.161 -6.435 1.00 97.31 283 ARG A CA 1
ATOM 2034 C C . ARG A 1 283 ? 6.157 -12.362 -7.304 1.00 97.31 283 ARG A C 1
ATOM 2036 O O . ARG A 1 283 ? 5.869 -12.793 -8.412 1.00 97.31 283 ARG A O 1
ATOM 2043 N N . ALA A 1 284 ? 5.694 -11.202 -6.850 1.00 97.88 284 ALA A N 1
ATOM 2044 C CA . ALA A 1 284 ? 4.824 -10.346 -7.648 1.00 97.88 284 ALA A CA 1
ATOM 2045 C C . ALA A 1 284 ? 5.400 -8.936 -7.772 1.00 97.88 284 ALA A C 1
ATOM 2047 O O . ALA A 1 284 ? 5.711 -8.301 -6.760 1.00 97.88 284 ALA A O 1
ATOM 2048 N N . LEU A 1 285 ? 5.492 -8.450 -9.010 1.00 97.56 285 LEU A N 1
ATOM 2049 C CA . LEU A 1 285 ? 5.845 -7.073 -9.330 1.00 97.56 285 LEU A CA 1
ATOM 2050 C C . LEU A 1 285 ? 4.754 -6.446 -10.205 1.00 97.56 285 LEU A C 1
ATOM 2052 O O . LEU A 1 285 ? 4.474 -6.924 -11.303 1.00 97.56 285 LEU A O 1
ATOM 2056 N N . ASP A 1 286 ? 4.164 -5.351 -9.734 1.00 97.88 286 ASP A N 1
ATOM 2057 C CA . ASP A 1 286 ? 3.201 -4.560 -10.501 1.00 97.88 286 ASP A CA 1
ATOM 2058 C C . ASP A 1 286 ? 3.773 -3.174 -10.812 1.00 97.88 286 ASP A C 1
ATOM 2060 O O . ASP A 1 286 ? 4.027 -2.376 -9.910 1.00 97.88 286 ASP A O 1
ATOM 2064 N N . LEU A 1 287 ? 3.976 -2.897 -12.099 1.00 96.69 287 LEU A N 1
ATOM 2065 C CA . LEU A 1 287 ? 4.418 -1.615 -12.652 1.00 96.69 287 LEU A CA 1
ATOM 2066 C C . LEU A 1 287 ? 3.367 -1.032 -13.609 1.00 96.69 287 LEU A C 1
ATOM 2068 O O . LEU A 1 287 ? 3.690 -0.211 -14.470 1.00 96.69 287 LEU A O 1
ATOM 2072 N N . SER A 1 288 ? 2.117 -1.486 -13.513 1.00 96.06 288 SER A N 1
ATOM 2073 C CA . SER A 1 288 ? 1.071 -1.076 -14.437 1.00 96.06 288 SER A CA 1
ATOM 2074 C C . SER A 1 288 ? 0.794 0.423 -14.362 1.00 96.06 288 SER A C 1
ATOM 2076 O O . SER A 1 288 ? 0.817 1.036 -13.301 1.00 96.06 288 SER A O 1
ATOM 2078 N N . TYR A 1 289 ? 0.521 1.029 -15.512 1.00 94.81 289 TYR A N 1
ATOM 2079 C CA . TYR A 1 289 ? 0.227 2.447 -15.669 1.00 94.81 289 TYR A CA 1
ATOM 2080 C C . TYR A 1 289 ? 1.347 3.365 -15.151 1.00 94.81 289 TYR A C 1
ATOM 2082 O O . TYR A 1 289 ? 1.083 4.482 -14.721 1.00 94.81 289 TYR A O 1
ATOM 2090 N N . SER A 1 290 ? 2.600 2.906 -15.207 1.00 94.56 290 SER A N 1
ATOM 2091 C CA . SER A 1 290 ? 3.792 3.718 -14.934 1.00 94.56 290 SER A CA 1
ATOM 2092 C C . SER A 1 290 ? 4.420 4.158 -16.256 1.00 94.56 290 SER A C 1
ATOM 2094 O O . SER A 1 290 ? 5.418 3.606 -16.731 1.00 94.56 290 SER A O 1
ATOM 2096 N N . SER A 1 291 ? 3.773 5.129 -16.906 1.00 94.25 291 SER A N 1
ATOM 2097 C CA . SER A 1 291 ? 4.081 5.522 -18.288 1.00 94.25 291 SER A CA 1
ATOM 2098 C C . SER A 1 291 ? 5.400 6.293 -18.446 1.00 94.25 291 SER A C 1
ATOM 2100 O O . SER A 1 291 ? 5.914 6.412 -19.559 1.00 94.25 291 SER A O 1
ATOM 2102 N N . GLY A 1 292 ? 5.982 6.771 -17.343 1.00 93.81 292 GLY A N 1
ATOM 2103 C CA . GLY A 1 292 ? 7.266 7.477 -17.320 1.00 93.81 292 GLY A CA 1
ATOM 2104 C C . GLY A 1 292 ? 8.502 6.598 -17.438 1.00 93.81 292 GLY A C 1
ATOM 2105 O O . GLY A 1 292 ? 9.606 7.132 -17.552 1.00 93.81 292 GLY A O 1
ATOM 2106 N N . MET A 1 293 ? 8.351 5.270 -17.415 1.00 96.50 293 MET A N 1
ATOM 2107 C CA . MET A 1 293 ? 9.502 4.377 -17.391 1.00 96.50 293 MET A CA 1
ATOM 2108 C C . MET A 1 293 ? 10.350 4.543 -18.657 1.00 96.50 293 MET A C 1
ATOM 2110 O O . MET A 1 293 ? 9.873 4.375 -19.781 1.00 96.50 293 MET A O 1
ATOM 2114 N N . SER A 1 294 ? 11.630 4.874 -18.484 1.00 97.12 294 SER A N 1
ATOM 2115 C CA . SER A 1 294 ? 12.570 5.004 -19.596 1.00 97.12 294 SER A CA 1
ATOM 2116 C C . SER A 1 294 ? 13.065 3.645 -20.103 1.00 97.12 294 SER A C 1
ATOM 2118 O O . SER A 1 294 ? 13.035 2.638 -19.397 1.00 97.12 294 SER A O 1
ATOM 2120 N N . ALA A 1 295 ? 13.587 3.619 -21.335 1.00 97.50 295 ALA A N 1
ATOM 2121 C CA . ALA A 1 295 ? 14.213 2.422 -21.903 1.00 97.50 295 ALA A CA 1
ATOM 2122 C C . ALA A 1 295 ? 15.387 1.908 -21.050 1.00 97.50 295 ALA A C 1
ATOM 2124 O O . ALA A 1 295 ? 15.537 0.704 -20.887 1.00 97.50 295 ALA A O 1
ATOM 2125 N N . GLY A 1 296 ? 16.185 2.813 -20.470 1.00 97.56 296 GLY A N 1
ATOM 2126 C CA . GLY A 1 296 ? 17.304 2.442 -19.600 1.00 97.56 296 GLY A CA 1
ATOM 2127 C C . GLY A 1 296 ? 16.851 1.787 -18.294 1.00 97.56 296 GLY A C 1
ATOM 2128 O O . GLY A 1 296 ? 17.440 0.792 -17.883 1.00 97.56 296 GLY A O 1
ATOM 2129 N N . ALA A 1 297 ? 15.776 2.293 -17.679 1.00 97.38 297 ALA A N 1
ATOM 2130 C CA . ALA A 1 297 ? 15.176 1.665 -16.502 1.00 97.38 297 ALA A CA 1
ATOM 2131 C C . ALA A 1 297 ? 14.632 0.262 -16.828 1.00 97.38 297 ALA A C 1
ATOM 2133 O O . ALA A 1 297 ? 14.896 -0.682 -16.087 1.00 97.38 297 ALA A O 1
ATOM 2134 N N . GLY A 1 298 ? 13.945 0.113 -17.969 1.00 97.19 298 GLY A N 1
ATOM 2135 C CA . GLY A 1 298 ? 13.458 -1.182 -18.454 1.00 97.19 298 GLY A CA 1
ATOM 2136 C C . GLY A 1 298 ? 14.580 -2.193 -18.718 1.00 97.19 298 GLY A C 1
ATOM 2137 O O . GLY A 1 298 ? 14.478 -3.333 -18.276 1.00 97.19 298 GLY A O 1
ATOM 2138 N N . ALA A 1 299 ? 15.670 -1.770 -19.370 1.00 97.38 299 ALA A N 1
ATOM 2139 C CA . ALA A 1 299 ? 16.840 -2.618 -19.613 1.00 97.38 299 ALA A CA 1
ATOM 2140 C C . ALA A 1 299 ? 17.486 -3.084 -18.301 1.00 97.38 299 ALA A C 1
ATOM 2142 O O . ALA A 1 299 ? 17.702 -4.274 -18.107 1.00 97.38 299 ALA A O 1
ATOM 2143 N N . LEU A 1 300 ? 17.728 -2.166 -17.357 1.00 97.62 300 LEU A N 1
ATOM 2144 C CA . LEU A 1 300 ? 18.287 -2.520 -16.050 1.00 97.62 300 LEU A CA 1
ATOM 2145 C C . LEU A 1 300 ? 17.403 -3.528 -15.322 1.00 97.62 300 LEU A C 1
ATOM 2147 O O . LEU A 1 300 ? 17.903 -4.556 -14.873 1.00 97.62 300 LEU A O 1
ATOM 2151 N N . LEU A 1 301 ? 16.095 -3.278 -15.260 1.00 96.19 301 LEU A N 1
ATOM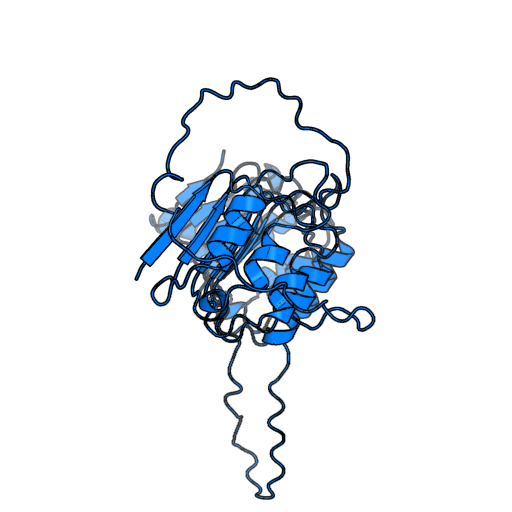 2152 C CA . LEU A 1 301 ? 15.142 -4.202 -14.650 1.00 96.19 301 LEU A CA 1
ATOM 2153 C C . LEU A 1 301 ? 15.220 -5.607 -15.273 1.00 96.19 301 LEU A C 1
ATOM 2155 O O . LEU A 1 301 ? 15.143 -6.596 -14.549 1.00 96.19 301 LEU A O 1
ATOM 2159 N N . GLY A 1 302 ? 15.443 -5.695 -16.587 1.00 95.62 302 GLY A N 1
ATOM 2160 C CA . GLY A 1 302 ? 15.617 -6.952 -17.319 1.00 95.62 302 GLY A CA 1
ATOM 2161 C C . GLY A 1 302 ? 16.883 -7.733 -16.979 1.00 95.62 302 GLY A C 1
ATOM 2162 O O . GLY A 1 302 ? 16.960 -8.915 -17.290 1.00 95.62 302 GLY A O 1
ATOM 2163 N N . THR A 1 303 ? 17.848 -7.116 -16.299 1.00 96.00 303 THR A N 1
ATOM 2164 C CA . THR A 1 303 ? 19.065 -7.789 -15.812 1.00 96.00 303 THR A CA 1
ATOM 2165 C C . THR A 1 303 ? 18.957 -8.287 -14.369 1.00 96.00 303 THR A C 1
ATOM 2167 O O . THR A 1 303 ? 19.904 -8.873 -13.845 1.00 96.00 303 THR A O 1
ATOM 2170 N N . ALA A 1 304 ? 17.832 -8.047 -13.690 1.00 96.38 304 ALA A N 1
ATOM 2171 C CA . ALA A 1 304 ? 17.673 -8.432 -12.295 1.00 96.38 304 ALA A CA 1
ATOM 2172 C C . ALA A 1 304 ? 17.497 -9.952 -12.139 1.00 96.38 304 ALA A C 1
ATOM 2174 O O . ALA A 1 304 ? 16.508 -10.515 -12.595 1.00 96.38 304 ALA A O 1
ATOM 2175 N N . GLU A 1 305 ? 18.387 -10.612 -11.392 1.00 94.88 305 GLU A N 1
ATOM 2176 C CA . GLU A 1 305 ? 18.325 -12.071 -11.161 1.00 94.88 305 GLU A CA 1
ATOM 2177 C C . GLU A 1 305 ? 17.026 -12.535 -10.478 1.00 94.88 305 GLU A C 1
ATOM 2179 O O . GLU A 1 305 ? 16.588 -13.679 -10.620 1.00 94.88 305 GLU A O 1
ATOM 2184 N N . TRP A 1 306 ? 16.409 -11.667 -9.673 1.00 95.44 306 TRP A N 1
ATOM 2185 C CA . TRP A 1 306 ? 15.140 -11.976 -9.016 1.00 95.44 306 TRP A CA 1
ATOM 2186 C C . TRP A 1 306 ? 13.953 -11.939 -9.988 1.00 95.44 306 TRP A C 1
ATOM 2188 O O . TRP A 1 306 ? 12.909 -12.506 -9.668 1.00 95.44 306 TRP A O 1
ATOM 2198 N N . LEU A 1 307 ? 14.105 -11.335 -11.176 1.00 94.88 307 LEU A N 1
ATOM 2199 C CA . LEU A 1 307 ? 13.052 -11.250 -12.186 1.00 94.88 307 LEU A CA 1
ATOM 2200 C C . LEU A 1 307 ? 12.643 -12.642 -12.669 1.00 94.88 307 LEU A C 1
ATOM 2202 O O . LEU A 1 307 ? 11.454 -12.933 -12.701 1.00 94.88 307 LEU A O 1
ATOM 2206 N N . GLY A 1 308 ? 13.604 -13.536 -12.930 1.00 92.75 308 GLY A N 1
ATOM 2207 C CA . GLY A 1 308 ? 13.347 -14.916 -13.363 1.00 92.75 308 GLY A CA 1
ATOM 2208 C C . GLY A 1 308 ? 12.614 -15.795 -12.336 1.00 92.75 308 GLY A C 1
ATOM 2209 O O . GLY A 1 308 ? 12.310 -16.950 -12.623 1.00 92.75 308 GLY A O 1
ATOM 2210 N N . ARG A 1 309 ? 12.329 -15.274 -11.134 1.00 93.69 309 ARG A N 1
ATOM 2211 C CA . ARG A 1 309 ? 11.601 -15.964 -10.052 1.00 93.69 309 ARG A CA 1
ATOM 2212 C C . ARG A 1 309 ? 10.198 -15.414 -9.816 1.00 93.69 309 ARG A C 1
ATOM 2214 O O . ARG A 1 309 ? 9.518 -15.889 -8.906 1.00 93.69 309 ARG A O 1
ATOM 2221 N N . LEU A 1 310 ? 9.790 -14.391 -10.564 1.00 95.62 310 LEU A N 1
ATOM 2222 C CA . LEU A 1 310 ? 8.460 -13.823 -10.416 1.00 95.62 310 LEU A CA 1
ATOM 2223 C C . LEU A 1 310 ? 7.389 -14.814 -10.892 1.00 95.62 310 LEU A C 1
ATOM 2225 O O . LEU A 1 310 ? 7.505 -15.459 -11.929 1.00 95.62 310 LEU A O 1
ATOM 2229 N N . GLU A 1 311 ? 6.311 -14.878 -10.127 1.00 95.44 311 GLU A N 1
ATOM 2230 C CA . GLU A 1 311 ? 5.064 -15.577 -10.439 1.00 95.44 311 GLU A CA 1
ATOM 2231 C C . GLU A 1 311 ? 4.057 -14.621 -11.104 1.00 95.44 311 GLU A C 1
ATOM 2233 O O . GLU A 1 311 ? 3.154 -15.043 -11.820 1.00 95.44 311 GLU A O 1
ATOM 2238 N N . SER A 1 312 ? 4.212 -13.308 -10.915 1.00 96.12 312 SER A N 1
ATOM 2239 C CA . SER A 1 312 ? 3.353 -12.300 -11.538 1.00 96.12 312 SER A CA 1
ATOM 2240 C C . SER A 1 312 ? 4.149 -11.048 -11.895 1.00 96.12 312 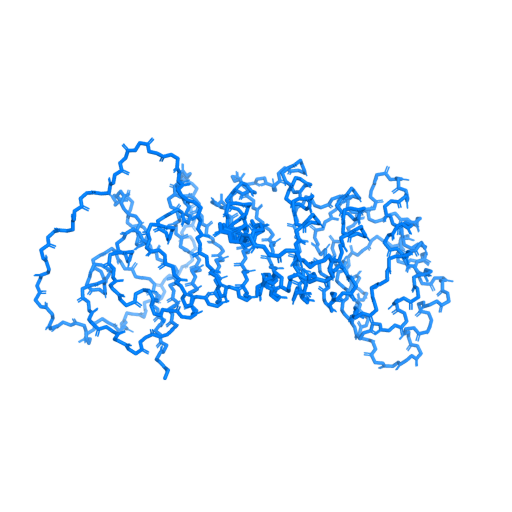SER A C 1
ATOM 2242 O O . SER A 1 312 ? 4.867 -10.497 -11.055 1.00 96.12 312 SER A O 1
ATOM 2244 N N . LEU A 1 313 ? 4.012 -10.601 -13.145 1.00 96.69 313 LEU A N 1
ATOM 2245 C CA . LEU A 1 313 ? 4.606 -9.368 -13.646 1.00 96.69 313 LEU A CA 1
ATOM 2246 C C . LEU A 1 313 ? 3.564 -8.570 -14.438 1.00 96.69 313 LEU A C 1
ATOM 2248 O O . LEU A 1 313 ? 3.227 -8.891 -15.579 1.00 96.69 313 LEU A O 1
ATOM 2252 N N . ASN A 1 314 ? 3.070 -7.488 -13.844 1.00 97.06 314 ASN A N 1
ATOM 2253 C CA . ASN A 1 314 ? 2.087 -6.619 -14.482 1.00 97.06 314 ASN A CA 1
ATOM 2254 C C . ASN A 1 314 ? 2.761 -5.370 -15.068 1.00 97.06 314 ASN A C 1
ATOM 2256 O O . ASN A 1 314 ? 3.300 -4.540 -14.337 1.00 97.06 314 ASN A O 1
ATOM 2260 N N . LEU A 1 315 ? 2.720 -5.237 -16.396 1.00 96.00 315 LEU A N 1
ATOM 2261 C CA . LEU A 1 315 ? 3.343 -4.155 -17.172 1.00 96.00 315 LEU A CA 1
ATOM 2262 C C . LEU A 1 315 ? 2.317 -3.387 -18.018 1.00 96.00 315 LEU A C 1
ATOM 2264 O O . LEU A 1 315 ? 2.688 -2.658 -18.943 1.00 96.00 315 LEU A O 1
ATOM 2268 N N . LYS A 1 316 ? 1.021 -3.562 -17.748 1.00 95.88 316 LYS A N 1
ATOM 2269 C CA . LYS A 1 316 ? -0.057 -2.920 -18.504 1.00 95.88 316 LYS A CA 1
ATOM 2270 C C . LYS A 1 316 ? 0.129 -1.405 -18.519 1.00 95.88 316 LYS A C 1
ATOM 2272 O O . LYS A 1 316 ? 0.347 -0.827 -17.467 1.00 95.88 316 LYS A O 1
ATOM 2277 N N . GLY A 1 317 ? 0.047 -0.744 -19.670 1.00 93.31 317 GLY A N 1
ATOM 2278 C CA . GLY A 1 317 ? 0.225 0.714 -19.754 1.00 93.31 317 GLY A CA 1
ATOM 2279 C C . GLY A 1 317 ? 1.636 1.247 -19.441 1.00 93.31 317 GLY A C 1
ATOM 2280 O O . GLY A 1 317 ? 1.790 2.453 -19.248 1.00 93.31 317 GLY A O 1
ATOM 2281 N N . THR A 1 318 ? 2.664 0.393 -19.387 1.00 94.81 318 THR A N 1
ATOM 2282 C CA . THR A 1 318 ? 4.069 0.843 -19.344 1.00 94.81 318 THR A CA 1
ATOM 2283 C C . THR A 1 318 ? 4.513 1.416 -20.694 1.00 94.81 318 THR A C 1
ATOM 2285 O O . THR A 1 318 ? 3.946 1.104 -21.745 1.00 94.81 318 THR A O 1
ATOM 2288 N N . ALA A 1 319 ? 5.539 2.275 -20.692 1.00 95.25 319 ALA A N 1
ATOM 2289 C CA . ALA A 1 319 ? 6.038 2.883 -21.923 1.00 95.25 319 ALA A CA 1
ATOM 2290 C C . ALA A 1 319 ? 6.533 1.816 -22.926 1.00 95.25 319 ALA A C 1
ATOM 2292 O O . ALA A 1 319 ? 7.384 0.997 -22.562 1.00 95.25 319 ALA A O 1
ATOM 2293 N N . PRO A 1 320 ? 6.136 1.866 -24.217 1.00 96.19 320 PRO A N 1
ATOM 2294 C CA . PRO A 1 320 ? 6.525 0.847 -25.199 1.00 96.19 320 PRO A CA 1
ATOM 2295 C C . PRO A 1 320 ? 8.039 0.651 -25.341 1.00 96.19 320 PRO A C 1
ATOM 2297 O O . PRO A 1 320 ? 8.507 -0.463 -25.553 1.00 96.19 320 PRO A O 1
ATOM 2300 N N . LYS A 1 321 ? 8.826 1.728 -25.200 1.00 96.62 321 LYS A N 1
ATOM 2301 C CA . LYS A 1 321 ? 10.294 1.659 -25.270 1.00 96.62 321 LYS A CA 1
ATOM 2302 C C . LYS A 1 321 ? 10.913 0.958 -24.057 1.00 96.62 321 LYS A C 1
ATOM 2304 O O . LYS A 1 321 ? 11.898 0.252 -24.228 1.00 96.62 321 LYS A O 1
ATOM 2309 N N . ALA A 1 322 ? 10.354 1.150 -22.862 1.00 96.56 322 ALA A N 1
ATOM 2310 C CA . ALA A 1 322 ? 10.790 0.438 -21.662 1.00 96.56 322 ALA A CA 1
ATOM 2311 C C . ALA A 1 322 ? 10.431 -1.041 -21.740 1.00 96.56 322 ALA A C 1
ATOM 2313 O O . ALA A 1 322 ? 11.282 -1.882 -21.472 1.00 96.56 322 ALA A O 1
ATOM 2314 N N . LEU A 1 323 ? 9.213 -1.348 -22.195 1.00 95.62 323 LEU A N 1
ATOM 2315 C CA . LEU A 1 323 ? 8.778 -2.722 -22.406 1.00 95.62 323 LEU A CA 1
ATOM 2316 C C . LEU A 1 323 ? 9.675 -3.447 -23.417 1.00 95.62 323 LEU A C 1
ATOM 2318 O O . LEU A 1 323 ? 10.133 -4.547 -23.137 1.00 95.62 323 LEU A O 1
ATOM 2322 N N . ALA A 1 324 ? 9.973 -2.823 -24.560 1.00 96.00 324 ALA A N 1
ATOM 2323 C CA . ALA A 1 324 ? 10.855 -3.412 -25.566 1.00 96.00 324 ALA A CA 1
ATOM 2324 C C . ALA A 1 324 ? 12.280 -3.648 -25.036 1.00 96.00 324 ALA A C 1
ATOM 2326 O O . ALA A 1 324 ? 12.885 -4.665 -25.360 1.00 96.00 324 ALA A O 1
ATOM 2327 N N . ALA A 1 325 ? 12.804 -2.729 -24.218 1.00 96.81 325 ALA A N 1
ATOM 2328 C CA . ALA A 1 325 ? 14.117 -2.878 -23.597 1.00 96.81 325 ALA A CA 1
ATOM 2329 C C . ALA A 1 325 ? 14.136 -4.021 -22.572 1.00 96.81 325 ALA A C 1
ATOM 2331 O O . ALA A 1 325 ? 15.010 -4.873 -22.634 1.00 96.81 325 ALA A O 1
ATOM 2332 N N . LEU A 1 326 ? 13.127 -4.091 -21.699 1.00 95.38 326 LEU A N 1
ATOM 2333 C CA . LEU A 1 326 ? 12.953 -5.182 -20.739 1.00 95.38 326 LEU A CA 1
ATOM 2334 C C . LEU A 1 326 ? 12.851 -6.548 -21.439 1.00 95.38 326 LEU A C 1
ATOM 2336 O O . LEU A 1 326 ? 13.449 -7.522 -21.001 1.00 95.38 326 LEU A O 1
ATOM 2340 N N . GLN A 1 327 ? 12.109 -6.610 -22.548 1.00 94.31 327 GLN A N 1
ATOM 2341 C CA . GLN A 1 327 ? 11.890 -7.827 -23.335 1.00 94.31 327 GLN A CA 1
ATOM 2342 C C . GLN A 1 327 ? 13.126 -8.329 -24.086 1.00 94.31 327 GLN A C 1
ATOM 2344 O O . GLN A 1 327 ? 13.108 -9.470 -24.540 1.00 94.31 327 GLN A O 1
ATOM 2349 N N . ALA A 1 328 ? 14.149 -7.492 -24.261 1.00 95.12 328 ALA A N 1
ATOM 2350 C CA . ALA A 1 328 ? 15.380 -7.867 -24.947 1.00 95.12 328 ALA A CA 1
ATOM 2351 C C . ALA A 1 328 ? 16.381 -8.588 -24.027 1.00 95.12 328 ALA A C 1
ATOM 2353 O O . ALA A 1 328 ? 17.380 -9.112 -24.519 1.00 95.12 328 ALA A O 1
ATOM 2354 N N . GLU A 1 329 ? 16.130 -8.608 -22.715 1.00 95.75 329 GLU A N 1
ATOM 2355 C CA . GLU A 1 329 ? 17.054 -9.146 -21.720 1.00 95.75 329 GLU A CA 1
ATOM 2356 C C . GLU A 1 329 ? 16.779 -10.620 -21.387 1.00 95.75 329 GLU A C 1
ATOM 2358 O O . GLU A 1 329 ? 15.636 -11.079 -21.325 1.00 95.75 329 GLU A O 1
ATOM 2363 N N . HIS A 1 330 ? 17.853 -11.362 -21.110 1.00 90.75 330 HIS A N 1
ATOM 2364 C CA . HIS A 1 330 ? 17.818 -12.814 -20.903 1.00 90.75 330 HIS A CA 1
ATOM 2365 C C . HIS A 1 330 ? 16.933 -13.253 -19.721 1.00 90.75 330 HIS A C 1
ATOM 2367 O O . HIS A 1 330 ? 16.230 -14.261 -19.818 1.00 90.75 330 HIS A O 1
ATOM 2373 N N . GLU A 1 331 ? 16.913 -12.505 -18.612 1.00 90.69 331 GLU A N 1
ATOM 2374 C CA . GLU A 1 331 ? 16.088 -12.875 -17.448 1.00 90.69 331 GLU A CA 1
ATOM 2375 C C . GLU A 1 331 ? 14.587 -12.765 -17.744 1.00 90.69 331 GLU A C 1
ATOM 2377 O O . GLU A 1 331 ? 13.775 -13.492 -17.166 1.00 90.69 331 GLU A O 1
ATOM 2382 N N . PHE A 1 332 ? 14.198 -11.905 -18.689 1.00 89.00 332 PHE A N 1
ATOM 2383 C CA . PHE A 1 332 ? 12.811 -11.818 -19.132 1.00 89.00 332 PHE A CA 1
ATOM 2384 C C . PHE A 1 332 ? 12.391 -13.047 -19.951 1.00 89.00 332 PHE A C 1
ATOM 2386 O O . PHE A 1 332 ? 11.250 -13.510 -19.858 1.00 89.00 332 PHE A O 1
ATOM 2393 N N . ASP A 1 333 ? 13.309 -13.624 -20.726 1.00 88.44 333 ASP A N 1
ATOM 2394 C CA . ASP A 1 333 ? 13.065 -14.887 -21.423 1.00 88.44 333 ASP A CA 1
ATOM 2395 C C . ASP A 1 333 ? 12.977 -16.065 -20.445 1.00 88.44 333 ASP A C 1
ATOM 2397 O O . ASP A 1 333 ? 12.100 -16.924 -20.593 1.00 88.44 333 ASP A O 1
ATOM 2401 N N . ALA A 1 334 ? 13.806 -16.072 -19.393 1.00 87.19 334 ALA A N 1
ATOM 2402 C CA . ALA A 1 334 ? 13.701 -17.046 -18.307 1.00 87.19 334 ALA A CA 1
ATOM 2403 C C . ALA A 1 334 ? 12.305 -17.000 -17.660 1.00 87.19 334 ALA A C 1
ATOM 2405 O O . ALA A 1 334 ? 11.653 -18.041 -17.534 1.00 87.19 334 ALA A O 1
ATOM 2406 N N . LEU A 1 335 ? 11.800 -15.795 -17.373 1.00 89.38 335 LEU A N 1
ATOM 2407 C CA . LEU A 1 335 ? 10.460 -15.573 -16.829 1.00 89.38 335 LEU A CA 1
ATOM 2408 C C . LEU A 1 335 ? 9.348 -16.160 -17.716 1.00 89.38 335 LEU A C 1
ATOM 2410 O O . LEU A 1 335 ? 8.455 -16.851 -17.222 1.00 89.38 335 LEU A O 1
ATOM 2414 N N . LYS A 1 336 ? 9.414 -15.930 -19.034 1.00 87.19 336 LYS A N 1
ATOM 2415 C CA . LYS A 1 336 ? 8.458 -16.496 -20.003 1.00 87.19 336 LYS A CA 1
ATOM 2416 C C . LYS A 1 336 ? 8.526 -18.018 -20.064 1.00 87.19 336 LYS A C 1
ATOM 2418 O O . LYS A 1 336 ? 7.495 -18.686 -20.110 1.00 87.19 336 LYS A O 1
ATOM 2423 N N . SER A 1 337 ? 9.740 -18.565 -20.108 1.00 85.69 337 SER A N 1
ATOM 2424 C CA . SER A 1 337 ? 9.967 -20.004 -20.271 1.00 85.69 337 SER A CA 1
ATOM 2425 C C . SER A 1 337 ? 9.550 -20.816 -19.044 1.00 85.69 337 SER A C 1
ATOM 2427 O O . SER A 1 337 ? 9.148 -21.971 -19.183 1.00 85.69 337 SER A O 1
ATOM 2429 N N . GLY A 1 338 ? 9.577 -20.202 -17.856 1.00 79.00 338 GLY A N 1
ATOM 2430 C CA . GLY A 1 338 ? 9.167 -20.829 -16.602 1.00 79.00 338 GLY A CA 1
ATOM 2431 C C . GLY A 1 338 ? 7.676 -21.172 -16.523 1.00 79.00 338 GLY A C 1
ATOM 2432 O O . GLY A 1 338 ? 7.292 -21.939 -15.644 1.00 79.00 338 GLY A O 1
ATOM 2433 N N . GLY A 1 339 ? 6.826 -20.624 -17.406 1.00 69.69 339 GLY A N 1
ATOM 2434 C CA . GLY A 1 339 ? 5.397 -20.959 -17.536 1.00 69.69 339 GLY A CA 1
ATOM 2435 C C . GLY A 1 339 ? 4.505 -20.606 -16.335 1.00 69.69 339 GLY A C 1
ATOM 2436 O O . GLY A 1 339 ? 3.285 -20.690 -16.440 1.00 69.69 339 GLY A O 1
ATOM 2437 N N . ALA A 1 340 ? 5.097 -20.204 -15.210 1.00 70.62 340 ALA A N 1
ATOM 2438 C CA . ALA A 1 340 ? 4.416 -19.844 -13.972 1.00 70.62 340 ALA A CA 1
ATOM 2439 C C . ALA A 1 340 ? 4.133 -18.340 -13.848 1.00 70.62 340 ALA A C 1
ATOM 2441 O O . ALA A 1 340 ? 3.433 -17.943 -12.923 1.00 70.62 340 ALA A O 1
ATOM 2442 N N . CYS A 1 341 ? 4.674 -17.512 -14.750 1.00 78.94 341 CYS A N 1
ATOM 2443 C CA . CYS A 1 341 ? 4.503 -16.068 -14.681 1.00 78.94 341 CYS A CA 1
ATOM 2444 C C . CYS A 1 341 ? 3.326 -15.578 -15.524 1.00 78.94 341 CYS A C 1
ATOM 2446 O O . CYS A 1 341 ? 3.322 -15.705 -16.751 1.00 78.94 341 CYS A O 1
ATOM 2448 N N . GLU A 1 342 ? 2.353 -14.948 -14.867 1.00 83.81 342 GLU A N 1
ATOM 2449 C CA . GLU A 1 342 ? 1.345 -14.144 -15.549 1.00 83.81 342 GLU A CA 1
ATOM 2450 C C . GLU A 1 342 ? 1.958 -12.796 -15.956 1.00 83.81 342 GLU A C 1
ATOM 2452 O O . GLU A 1 342 ? 2.228 -11.940 -15.109 1.00 83.81 342 GLU A O 1
ATOM 2457 N N . ILE A 1 343 ? 2.187 -12.617 -17.263 1.00 84.81 343 ILE A N 1
ATOM 2458 C CA . ILE A 1 343 ? 2.694 -11.368 -17.839 1.00 84.81 343 ILE A CA 1
ATOM 2459 C C . ILE A 1 343 ? 1.534 -10.603 -18.472 1.00 84.81 343 ILE A C 1
ATOM 2461 O O . ILE A 1 343 ? 0.993 -11.007 -19.504 1.00 84.81 343 ILE A O 1
ATOM 2465 N N . LEU A 1 344 ? 1.179 -9.464 -17.882 1.00 83.94 344 LEU A N 1
ATOM 2466 C CA . LEU A 1 344 ? 0.123 -8.595 -18.399 1.00 83.94 344 LEU A CA 1
ATOM 2467 C C . LEU A 1 344 ? 0.736 -7.420 -19.164 1.00 83.94 344 LEU A C 1
ATOM 2469 O O . LEU A 1 344 ? 1.233 -6.466 -18.568 1.00 83.94 344 LEU A O 1
ATOM 2473 N N . THR A 1 345 ? 0.681 -7.483 -20.494 1.00 81.69 345 THR A N 1
ATOM 2474 C CA . THR A 1 345 ? 1.079 -6.400 -21.408 1.00 81.69 345 THR A CA 1
ATOM 2475 C C . THR A 1 345 ? -0.124 -6.017 -22.261 1.00 81.69 345 THR A C 1
ATOM 2477 O O . THR A 1 345 ? -0.484 -6.745 -23.187 1.00 81.69 345 THR A O 1
ATOM 2480 N N . GLY A 1 346 ? -0.778 -4.909 -21.928 1.00 61.19 346 GLY A N 1
ATOM 2481 C CA . GLY A 1 346 ? -1.959 -4.397 -22.624 1.00 61.19 346 GLY A CA 1
ATOM 2482 C C . GLY A 1 346 ? -2.052 -2.887 -22.546 1.00 61.19 346 GLY A C 1
ATOM 2483 O O . GLY A 1 346 ? -1.364 -2.299 -21.676 1.00 61.19 346 GLY A O 1
#

Sequence (346 aa):
MQELALPNLTPDDAESLAALQLPVLSKLELSRVRHARYYKDSVLRLLVSAPWLKRLHSLAITGCVLLPDGLAPLAAVGLPLLEELVVKDSANGNKGSLFDTGGNDGAAAAPAAALAAAPAPALAPALPSAAGPAPLHLPLLRRLVLIENRCVSGADVLRLLSAQLAPTTEEGEGSGNGPDAVADCDASPLEELVLMNNKRGGTDMPQAEVLALMRAMAAAPLRKLRGLSISGGVGDRVIGELASAPWAGGLERLALAWNDELGASGDLMPWAALTGAPLRALRALDLSYSSGMSAGAGALLGTAEWLGRLESLNLKGTAPKALAALQAEHEFDALKSGGACEILTG

InterPro domains:
  IPR032675 Leucine-rich repeat domain superfamily [G3DSA:3.80.10.10] (2-337)

Organism: NCBI:txid145388

Solvent-accessible surface area (backbone atoms only — not comparable to full-atom values): 18196 Å² total; per-residue (Å²): 132,39,76,48,76,42,71,55,44,40,61,70,54,29,49,54,55,28,70,51,89,46,90,58,40,29,32,43,35,42,29,44,33,54,74,57,98,82,62,91,66,40,54,64,62,42,37,51,73,16,79,43,54,43,54,21,32,32,43,35,39,29,45,28,54,30,49,92,67,41,66,48,54,58,28,77,59,40,30,62,47,22,28,33,43,36,40,30,48,22,42,41,72,86,55,92,75,65,75,78,82,86,72,80,88,77,87,80,91,78,90,66,88,85,68,85,84,75,82,85,76,78,84,78,81,84,79,91,85,84,73,78,80,66,60,31,51,44,80,40,33,28,33,43,37,40,32,43,21,33,37,63,47,56,68,49,53,46,33,49,42,42,54,56,50,52,76,83,74,73,84,72,87,64,92,76,94,68,100,77,72,76,70,81,68,82,54,29,52,33,28,33,41,36,40,33,53,33,23,58,85,84,40,58,37,55,49,69,45,49,42,52,45,41,46,55,55,30,74,26,64,38,65,49,27,28,35,42,32,46,24,38,46,46,35,43,69,44,42,35,35,48,37,68,15,81,30,39,39,48,24,30,34,45,32,45,31,49,10,54,45,28,40,52,83,76,70,51,62,27,44,52,42,40,36,71,31,66,36,76,46,31,28,34,43,32,40,25,43,14,50,24,29,27,40,69,43,22,35,41,52,15,68,14,77,49,50,46,56,32,45,30,40,34,42,27,48,37,24,69,59,11,53,55,33,19,65,72,26,69,34,43,52,46,24,62,71,65,71,61,40,53,71,42,77,94